Protein AF-A0A1J3IL80-F1 (afdb_monomer)

Sequence (225 aa):
DKDTALLGRRQQPVELLTWNIWQSKGLSYFMSKRTLRLVSGGSLIFSAPKAQWGQVLRRLRVSGVNDDDIFIEKMELLLLGCLTSRWTRVIEGVMSVSYKSITVSEQYEELCKLLLQRCKSLKQSEIALNSKVEETLEYLTEMLESRFHLLWKLPPALTAAAIPSWSPLFGRYLGEIEKQLKPDLSTTRCCSCDKDLNEHKDCELAERVWCLYVFHIFCRCHQTI

pLDDT: mean 80.92, std 17.66, range [27.17, 97.31]

S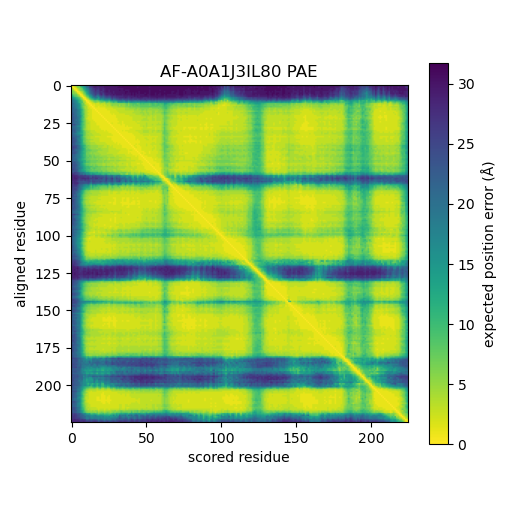olvent-accessible surface area (backbone atoms only — not comparable to full-atom values): 13298 Å² total; per-residue (Å²): 141,88,81,78,84,77,72,74,81,72,64,65,48,51,48,72,67,58,52,51,49,52,50,47,53,40,49,51,52,58,70,28,74,66,45,48,50,50,28,57,51,22,47,58,47,64,66,49,59,68,75,56,42,52,49,49,61,70,64,68,72,66,90,94,59,57,72,66,57,57,49,50,52,51,51,52,49,49,40,38,38,51,29,41,94,46,46,68,59,53,53,52,43,60,71,66,61,71,93,65,90,47,29,63,64,60,41,45,50,54,53,50,51,54,53,53,48,50,72,71,54,77,72,76,87,89,68,88,69,55,62,62,46,51,55,45,51,50,52,49,49,65,74,32,72,91,50,64,74,56,62,72,79,47,58,43,44,54,56,29,63,34,47,48,82,88,40,73,64,32,58,55,52,49,51,54,52,47,28,70,50,38,70,94,67,44,97,71,79,92,63,92,66,90,57,54,77,74,61,51,73,88,40,72,67,36,48,33,47,48,28,37,31,43,54,68,49,56,43,50,69,67,69,76,115

Mean predicted aligned error: 8.78 Å

Organism: Noccaea caerulescens (NCBI:txid107243)

Secondary structure (DSSP, 8-state):
---SS-S--PPPPPPHHHHHHHHHHHHHHHHSHHHHHHHHHHHHHTTS-HHHHHHHHHH---TTS-HHHHHHHHHHHHHHHTTGGGHHHHHHHHHH-------HHHHHHHHHHHHHHHHH--S-------HHHHHHHHHHHHHHTT-GGGGGGS-HHHHHHHS-TTSHHHHHHHHHHHHHHSGGG-SS-SS---SSTTS-SSSHHHHHHHHHHIIIIIHHHTS--

Structure (mmCIF, N/CA/C/O backbone):
data_AF-A0A1J3IL80-F1
#
_entry.id   AF-A0A1J3IL80-F1
#
loop_
_atom_site.group_PDB
_atom_site.id
_atom_site.type_symbol
_atom_site.label_atom_id
_atom_site.label_alt_id
_atom_site.label_comp_id
_atom_site.label_asym_id
_atom_site.label_entity_id
_atom_site.label_seq_id
_atom_site.pdbx_PDB_ins_code
_atom_site.Cartn_x
_atom_site.Cartn_y
_atom_site.Cartn_z
_atom_site.occupancy
_atom_site.B_iso_or_equiv
_atom_site.auth_seq_id
_atom_site.auth_comp_id
_atom_site.auth_asym_id
_atom_site.auth_atom_id
_atom_site.pdbx_PDB_model_num
ATOM 1 N N . ASP A 1 1 ? 38.831 -9.519 -31.222 1.00 36.41 1 ASP A N 1
ATOM 2 C CA . ASP A 1 1 ? 37.814 -8.477 -30.962 1.00 36.41 1 ASP A CA 1
ATOM 3 C C . ASP A 1 1 ? 36.467 -9.056 -30.560 1.00 36.41 1 ASP A C 1
ATOM 5 O O . ASP A 1 1 ? 35.492 -8.975 -31.294 1.00 36.41 1 ASP A O 1
ATOM 9 N N . LYS A 1 2 ? 36.422 -9.670 -29.373 1.00 34.62 2 LYS A N 1
ATOM 10 C CA . LYS A 1 2 ? 35.216 -10.252 -28.759 1.00 34.62 2 LYS A CA 1
ATOM 11 C C . LYS A 1 2 ? 34.888 -9.558 -27.426 1.00 34.62 2 LYS A C 1
ATOM 13 O O . LYS A 1 2 ? 34.271 -10.158 -26.560 1.00 34.62 2 LYS A O 1
ATOM 18 N N . ASP A 1 3 ? 35.277 -8.287 -27.299 1.00 33.59 3 ASP A N 1
ATOM 19 C CA . ASP A 1 3 ? 35.218 -7.509 -26.050 1.00 33.59 3 ASP A CA 1
ATOM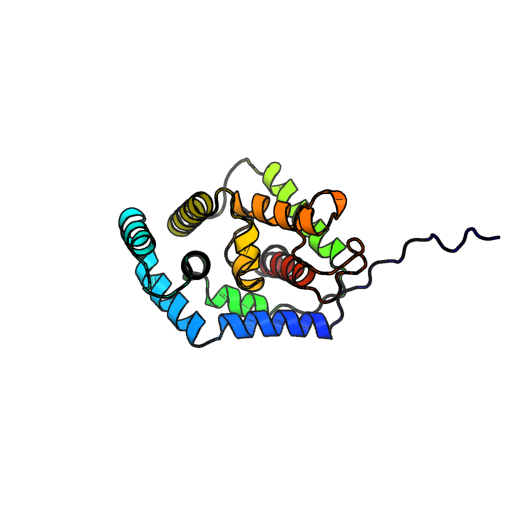 20 C C . ASP A 1 3 ? 34.256 -6.310 -26.112 1.00 33.59 3 ASP A C 1
ATOM 22 O O . ASP A 1 3 ? 34.381 -5.351 -25.357 1.00 33.59 3 ASP A O 1
ATOM 26 N N . THR A 1 4 ? 33.251 -6.349 -26.990 1.00 36.59 4 THR A N 1
ATOM 27 C CA . THR A 1 4 ? 32.216 -5.295 -27.083 1.00 36.59 4 THR A CA 1
ATOM 28 C C . THR A 1 4 ? 30.815 -5.742 -26.651 1.00 36.59 4 THR A C 1
ATOM 30 O O . THR A 1 4 ? 29.883 -4.946 -26.700 1.00 36.59 4 THR A O 1
ATOM 33 N N . ALA A 1 5 ? 30.640 -6.977 -26.166 1.00 35.97 5 ALA A N 1
ATOM 34 C CA . ALA A 1 5 ? 29.321 -7.518 -25.801 1.00 35.97 5 ALA A CA 1
ATOM 35 C C . ALA A 1 5 ? 28.933 -7.370 -24.310 1.00 35.97 5 ALA A C 1
ATOM 37 O O . ALA A 1 5 ? 27.838 -7.776 -23.928 1.00 35.97 5 ALA A O 1
ATOM 38 N N . LEU A 1 6 ? 29.797 -6.788 -23.466 1.00 35.75 6 LEU A N 1
ATOM 39 C CA . LEU A 1 6 ? 29.592 -6.665 -22.009 1.00 35.75 6 LEU A CA 1
ATOM 40 C C . LEU A 1 6 ? 29.440 -5.215 -21.511 1.00 35.75 6 LEU A C 1
ATOM 42 O O . LEU A 1 6 ? 29.486 -4.960 -20.309 1.00 35.75 6 LEU A O 1
ATOM 46 N N . LEU A 1 7 ? 29.214 -4.252 -22.410 1.00 36.72 7 LEU A N 1
ATOM 47 C CA . LEU A 1 7 ? 28.785 -2.911 -22.011 1.00 36.72 7 LEU A CA 1
ATOM 48 C C . LEU A 1 7 ? 27.302 -2.959 -21.626 1.00 36.72 7 LEU A C 1
ATOM 50 O O . LEU A 1 7 ? 26.433 -3.220 -22.455 1.00 36.72 7 LEU A O 1
ATOM 54 N N . GLY A 1 8 ? 27.064 -2.757 -20.328 1.00 39.62 8 GLY A N 1
ATOM 55 C CA . GLY A 1 8 ? 25.810 -2.972 -19.617 1.00 39.62 8 GLY A CA 1
ATOM 56 C C . GLY A 1 8 ? 24.559 -2.573 -20.391 1.00 39.62 8 GLY A C 1
ATOM 57 O O . GLY A 1 8 ? 24.409 -1.441 -20.855 1.00 39.62 8 GLY A O 1
ATOM 58 N N . ARG A 1 9 ? 23.629 -3.525 -20.480 1.00 43.47 9 ARG A N 1
ATOM 59 C CA . ARG A 1 9 ? 22.270 -3.305 -20.964 1.00 43.47 9 ARG A CA 1
ATOM 60 C C . ARG A 1 9 ? 21.635 -2.236 -20.068 1.00 43.47 9 ARG A C 1
ATOM 62 O O . ARG A 1 9 ? 21.206 -2.545 -18.961 1.00 43.47 9 ARG A O 1
ATOM 69 N N . ARG A 1 10 ? 21.651 -0.971 -20.505 1.00 57.94 10 ARG A N 1
ATOM 70 C CA . ARG A 1 10 ? 21.007 0.127 -19.774 1.00 57.94 10 ARG A CA 1
ATOM 71 C C . ARG A 1 10 ? 19.551 -0.251 -19.552 1.00 57.94 10 ARG A C 1
ATOM 73 O O . ARG A 1 10 ? 18.862 -0.642 -20.498 1.00 57.94 10 ARG A O 1
ATOM 80 N N . GLN A 1 11 ? 19.110 -0.149 -18.307 1.00 69.38 11 GLN A N 1
ATOM 81 C CA . GLN A 1 11 ? 17.712 -0.324 -17.966 1.00 69.38 11 GLN A CA 1
ATOM 82 C C . GLN A 1 11 ? 16.878 0.643 -18.799 1.00 69.38 11 GLN A C 1
ATOM 84 O O . GLN A 1 11 ? 17.239 1.812 -18.945 1.00 69.38 11 GLN A O 1
ATOM 89 N N . GLN A 1 12 ? 15.794 0.144 -19.383 1.00 78.56 12 GLN A N 1
ATOM 90 C CA . GLN A 1 12 ? 14.895 1.017 -20.117 1.00 78.56 12 GLN A CA 1
ATOM 91 C C . GLN A 1 12 ? 13.935 1.708 -19.149 1.00 78.56 12 GLN A C 1
ATOM 93 O O . GLN A 1 12 ? 13.535 1.092 -18.156 1.00 78.56 12 GLN A O 1
ATOM 98 N N . PRO A 1 13 ? 13.586 2.981 -19.407 1.00 84.81 13 PRO A N 1
ATOM 99 C CA . PRO A 1 13 ? 12.543 3.663 -18.658 1.00 84.81 13 PRO A CA 1
ATOM 100 C C . PRO A 1 13 ? 11.242 2.862 -18.676 1.00 84.81 13 PRO A C 1
ATOM 102 O O . PRO A 1 13 ? 10.976 2.130 -19.632 1.00 84.81 13 PRO A O 1
ATOM 105 N N . VAL A 1 14 ? 10.430 3.024 -17.632 1.00 86.31 14 VAL A N 1
ATOM 106 C CA . VAL A 1 14 ? 9.071 2.470 -17.619 1.00 86.31 14 VAL A CA 1
ATOM 107 C C . VAL A 1 14 ? 8.302 3.059 -18.796 1.00 86.31 14 VAL A C 1
ATOM 109 O O . VAL A 1 14 ? 8.273 4.275 -18.969 1.00 86.31 14 VAL A O 1
ATOM 112 N N . GLU A 1 15 ? 7.691 2.205 -19.611 1.00 89.94 15 GLU A N 1
ATOM 113 C CA . GLU A 1 15 ? 6.934 2.644 -20.778 1.00 89.94 15 GLU A CA 1
ATOM 114 C C . GLU A 1 15 ? 5.663 3.393 -20.352 1.00 89.94 15 GLU A C 1
ATOM 116 O O . GLU A 1 15 ? 5.036 3.069 -19.340 1.00 89.94 15 GLU A O 1
ATOM 121 N N . LEU A 1 16 ? 5.242 4.385 -21.144 1.00 90.00 16 LEU A N 1
ATOM 122 C CA . LEU A 1 16 ? 4.030 5.170 -20.869 1.00 90.00 16 LEU A CA 1
ATOM 123 C C . LEU A 1 16 ? 2.787 4.281 -20.702 1.00 90.00 16 LEU A C 1
ATOM 125 O O . LEU A 1 16 ? 1.938 4.554 -19.856 1.00 90.00 16 LEU A O 1
ATOM 129 N N . LEU A 1 17 ? 2.684 3.209 -21.493 1.00 91.25 17 LEU A N 1
ATOM 130 C CA . LEU A 1 17 ? 1.580 2.258 -21.392 1.00 91.25 17 LEU A CA 1
ATOM 131 C C . LEU A 1 17 ? 1.570 1.561 -20.025 1.00 91.25 17 LEU A C 1
ATOM 133 O O . LEU A 1 17 ? 0.547 1.575 -19.343 1.00 91.25 17 LEU A O 1
ATOM 137 N N . THR A 1 18 ? 2.708 1.007 -19.606 1.00 90.75 18 THR A N 1
ATOM 138 C CA . THR A 1 18 ? 2.885 0.350 -18.304 1.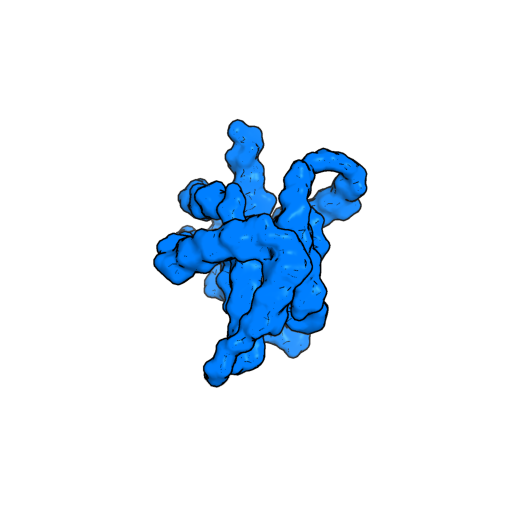00 90.75 18 THR A CA 1
ATOM 139 C C . THR A 1 18 ? 2.574 1.294 -17.149 1.00 90.75 18 THR A C 1
ATOM 141 O O . THR A 1 18 ? 1.819 0.943 -16.241 1.00 90.75 18 THR A O 1
ATOM 144 N N . TRP A 1 19 ? 3.081 2.525 -17.220 1.00 91.38 19 TRP A N 1
ATOM 145 C CA . TRP A 1 19 ? 2.791 3.577 -16.248 1.00 91.38 19 TRP A CA 1
ATOM 146 C C . TRP A 1 19 ? 1.286 3.819 -16.097 1.00 91.38 19 TRP A C 1
ATOM 148 O O . TRP A 1 19 ? 0.752 3.794 -14.987 1.00 91.38 19 TRP A O 1
ATOM 158 N N . ASN A 1 20 ? 0.586 4.004 -17.221 1.00 92.75 20 ASN A N 1
ATOM 159 C CA . ASN A 1 20 ? -0.857 4.232 -17.234 1.00 92.75 20 ASN A CA 1
ATOM 160 C C . ASN A 1 20 ? -1.631 3.023 -16.694 1.00 92.75 20 ASN A C 1
ATOM 162 O O . ASN A 1 20 ? -2.638 3.199 -16.007 1.00 92.75 20 ASN A O 1
ATOM 166 N N . ILE A 1 21 ? -1.164 1.798 -16.960 1.00 93.88 21 ILE A N 1
ATOM 167 C CA . ILE A 1 21 ? -1.760 0.575 -16.410 1.00 93.88 21 ILE A CA 1
ATOM 168 C C . ILE A 1 21 ? -1.644 0.567 -14.884 1.00 93.88 21 ILE A C 1
ATOM 170 O O . ILE A 1 21 ? -2.649 0.347 -14.210 1.00 93.88 21 ILE A O 1
ATOM 174 N N . TRP A 1 22 ? -0.464 0.829 -14.320 1.00 94.75 22 TRP A N 1
ATOM 175 C CA . TRP A 1 22 ? -0.274 0.859 -12.864 1.00 94.75 22 TRP A CA 1
ATOM 176 C C . TRP A 1 22 ? -1.090 1.968 -12.196 1.00 94.75 22 TRP A C 1
ATOM 178 O O . TRP A 1 22 ? -1.763 1.725 -11.191 1.00 94.75 22 TRP A O 1
ATOM 188 N N . GLN A 1 23 ? -1.118 3.162 -12.793 1.00 95.00 23 GLN A N 1
ATOM 189 C CA . GLN A 1 23 ? -1.959 4.265 -12.326 1.00 95.00 23 GLN A CA 1
ATOM 190 C C . GLN A 1 23 ? -3.446 3.888 -12.352 1.00 95.00 23 GLN A C 1
ATOM 192 O O . GLN A 1 23 ? -4.147 4.057 -11.352 1.00 95.00 23 GLN A O 1
ATOM 197 N N . SER A 1 24 ? -3.924 3.316 -13.461 1.00 95.31 24 SER A N 1
ATOM 198 C CA . SER A 1 24 ? -5.313 2.879 -13.621 1.00 95.31 24 SER A CA 1
ATOM 199 C C . SER A 1 24 ? -5.687 1.770 -12.636 1.00 95.31 24 SER A C 1
ATOM 201 O O . SER A 1 24 ? -6.746 1.847 -12.016 1.00 95.31 24 SER A O 1
ATOM 203 N N . LYS A 1 25 ? -4.813 0.779 -12.413 1.00 95.19 25 LYS A N 1
ATOM 204 C CA . LYS A 1 25 ? -5.012 -0.270 -11.398 1.00 95.19 25 LYS A CA 1
ATOM 205 C C . LYS A 1 25 ? -5.162 0.321 -9.997 1.00 95.19 25 LYS A C 1
ATOM 207 O O . LYS A 1 25 ? -6.099 -0.040 -9.284 1.00 95.19 25 LYS A O 1
ATOM 212 N N . GLY A 1 26 ? -4.279 1.247 -9.614 1.00 95.00 26 GLY A N 1
ATOM 213 C CA . GLY A 1 26 ? -4.344 1.929 -8.320 1.00 95.00 26 GLY A CA 1
ATOM 214 C C . GLY A 1 26 ? -5.647 2.710 -8.139 1.00 95.00 26 GLY A C 1
ATOM 215 O O . GLY A 1 26 ? -6.337 2.542 -7.133 1.00 95.00 26 GLY A O 1
ATOM 216 N N . LEU A 1 27 ? -6.032 3.506 -9.142 1.00 96.19 27 LEU A N 1
ATOM 217 C CA . LEU A 1 27 ? -7.289 4.260 -9.127 1.00 96.19 27 LEU A CA 1
ATOM 218 C C . LEU A 1 27 ? -8.513 3.343 -9.103 1.00 96.19 27 LEU A C 1
ATOM 220 O O . LEU A 1 27 ? -9.428 3.580 -8.321 1.00 96.19 27 LEU A O 1
ATOM 224 N N . SER A 1 28 ? -8.515 2.273 -9.896 1.00 97.06 28 SER A N 1
ATOM 225 C CA . SER A 1 28 ? -9.588 1.276 -9.919 1.00 97.06 28 SER A CA 1
ATOM 226 C C . SER A 1 28 ? -9.783 0.636 -8.544 1.00 97.06 28 SER A C 1
ATOM 228 O O . SER A 1 28 ? -10.912 0.536 -8.059 1.00 97.06 28 SER A O 1
ATOM 230 N N . TYR A 1 29 ? -8.686 0.289 -7.861 1.00 97.12 29 TYR A N 1
ATOM 231 C CA . TYR A 1 29 ? -8.749 -0.216 -6.494 1.00 97.12 29 TYR A CA 1
ATOM 232 C C . TYR A 1 29 ? -9.355 0.813 -5.531 1.00 97.12 29 TYR A C 1
ATOM 234 O O . TYR A 1 29 ? -10.303 0.484 -4.813 1.00 97.12 29 TYR A O 1
ATOM 242 N N . PHE A 1 30 ? -8.851 2.052 -5.517 1.00 96.69 30 PHE A N 1
ATOM 243 C CA . PHE A 1 30 ? -9.340 3.075 -4.589 1.00 96.69 30 PHE A CA 1
ATOM 244 C C . PHE A 1 30 ? -10.794 3.466 -4.874 1.00 96.69 30 PHE A C 1
ATOM 246 O O . PHE A 1 30 ? -11.604 3.567 -3.959 1.00 96.69 30 PHE A O 1
ATOM 253 N N . MET A 1 31 ? -11.177 3.616 -6.136 1.00 95.62 31 MET A N 1
ATOM 254 C CA . MET A 1 31 ? -12.519 4.059 -6.522 1.00 95.62 31 MET A CA 1
ATOM 255 C C . MET A 1 31 ? -13.556 2.932 -6.537 1.00 95.62 31 MET A C 1
ATOM 257 O O . MET A 1 31 ? -14.735 3.180 -6.801 1.00 95.62 31 MET A O 1
ATOM 261 N N . SER A 1 32 ? -13.162 1.691 -6.236 1.00 97.12 32 SER A N 1
ATOM 262 C CA . SER A 1 32 ? -14.110 0.585 -6.195 1.00 97.12 32 SER A CA 1
ATOM 263 C C . SER A 1 32 ? -15.166 0.804 -5.103 1.00 97.12 32 SER A C 1
ATOM 265 O O . SER A 1 32 ? -14.876 1.232 -3.981 1.00 97.12 32 SER A O 1
ATOM 267 N N . LYS A 1 33 ? -16.419 0.436 -5.397 1.00 97.31 33 LYS A N 1
ATOM 268 C CA . LYS A 1 33 ? -17.529 0.510 -4.430 1.00 97.31 33 LYS A CA 1
ATOM 269 C C . LYS A 1 33 ? -17.220 -0.250 -3.134 1.00 97.31 33 LYS A C 1
ATOM 271 O O . LYS A 1 33 ? -17.658 0.166 -2.063 1.00 97.31 33 LYS A O 1
ATOM 276 N N . ARG A 1 34 ? -16.480 -1.362 -3.229 1.00 96.19 34 ARG A N 1
ATOM 277 C CA . ARG A 1 34 ? -16.030 -2.151 -2.074 1.00 96.19 34 ARG A CA 1
ATOM 278 C C . ARG A 1 34 ? -15.065 -1.336 -1.217 1.00 96.19 34 ARG A C 1
ATOM 280 O O . ARG A 1 34 ? -15.316 -1.174 -0.028 1.00 96.19 34 ARG A O 1
ATOM 287 N N . THR A 1 35 ? -14.012 -0.791 -1.817 1.00 97.12 35 THR A N 1
ATOM 288 C CA . THR A 1 35 ? -12.971 -0.048 -1.096 1.00 97.12 35 THR A CA 1
ATOM 289 C C . THR A 1 35 ? -13.531 1.218 -0.455 1.00 97.12 35 THR A C 1
ATOM 291 O O . THR A 1 35 ? -13.273 1.468 0.717 1.00 97.12 35 THR A O 1
ATOM 294 N N . LEU A 1 36 ? -14.396 1.961 -1.153 1.00 95.69 36 LEU A N 1
ATOM 295 C CA . LEU A 1 36 ? -15.064 3.144 -0.592 1.00 95.69 36 LEU A CA 1
ATOM 296 C C . LEU A 1 36 ? -15.891 2.813 0.661 1.00 95.69 36 LEU A C 1
ATOM 298 O O . LEU A 1 36 ? -15.857 3.553 1.646 1.00 95.69 36 LEU A O 1
ATOM 302 N N . ARG A 1 37 ? -16.599 1.676 0.659 1.00 95.81 37 ARG A N 1
ATOM 303 C CA . ARG A 1 37 ? -17.329 1.191 1.843 1.00 95.81 37 ARG A CA 1
ATOM 304 C C . ARG A 1 37 ? -16.384 0.822 2.982 1.00 95.81 37 ARG A C 1
ATOM 306 O O . ARG A 1 37 ? -16.669 1.170 4.124 1.00 95.81 37 ARG A O 1
ATOM 313 N N . LEU A 1 38 ? -15.268 0.156 2.681 1.00 95.25 38 LEU A N 1
ATOM 314 C CA . LEU A 1 38 ? -14.265 -0.209 3.683 1.00 95.25 38 LEU A CA 1
ATOM 315 C C . LEU A 1 38 ? -13.602 1.017 4.309 1.00 95.25 38 LEU A C 1
ATOM 317 O O . LEU A 1 38 ? -13.425 1.042 5.519 1.00 95.25 38 LEU A O 1
ATOM 321 N N . VAL A 1 39 ? -13.293 2.054 3.529 1.00 95.00 39 VAL A N 1
ATOM 322 C CA . VAL A 1 39 ? -12.733 3.310 4.055 1.00 95.00 39 VAL A CA 1
ATOM 323 C C . VAL A 1 39 ? -13.744 4.025 4.944 1.00 95.00 39 VAL A C 1
ATOM 325 O O . VAL A 1 39 ? -13.401 4.447 6.046 1.00 95.00 39 VAL A O 1
ATOM 328 N N . SER A 1 40 ? -15.002 4.123 4.506 1.00 93.12 40 SER A N 1
ATOM 329 C CA . SER A 1 40 ? -16.070 4.724 5.311 1.00 93.12 40 SER A CA 1
ATOM 330 C C . SER A 1 40 ? -16.275 3.973 6.634 1.00 93.12 40 SER A C 1
ATOM 332 O O . SER A 1 40 ? -16.288 4.593 7.697 1.00 93.12 40 SER A O 1
ATOM 334 N N . GLY A 1 41 ? -16.342 2.638 6.594 1.00 92.25 41 GLY A N 1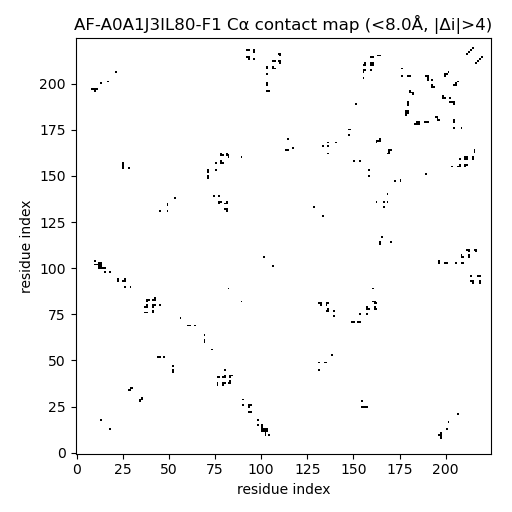
ATOM 335 C CA . GLY A 1 41 ? -16.433 1.801 7.793 1.00 92.25 41 GLY A CA 1
ATOM 336 C C . GLY A 1 41 ? -15.181 1.879 8.671 1.00 92.25 41 GLY A C 1
ATOM 337 O O . GLY A 1 41 ? -15.285 2.001 9.889 1.00 92.25 41 GLY A O 1
ATOM 338 N N . GLY A 1 42 ? -13.996 1.893 8.061 1.00 91.81 42 GLY A N 1
ATOM 339 C CA . GLY A 1 42 ? -12.716 2.076 8.740 1.00 91.81 42 GLY A CA 1
ATOM 340 C C . GLY A 1 42 ? -12.671 3.395 9.506 1.00 91.81 42 GLY A C 1
ATOM 341 O O . GLY A 1 42 ? -12.267 3.412 10.664 1.00 91.81 42 GLY A O 1
ATOM 342 N N . SER A 1 43 ? -13.178 4.484 8.924 1.00 91.50 43 SER A N 1
ATOM 343 C CA . SER A 1 43 ? -13.252 5.780 9.607 1.00 91.50 43 SER A CA 1
ATOM 344 C C . SER A 1 43 ? -14.068 5.707 10.899 1.00 91.50 43 SER A C 1
ATOM 346 O O . SER A 1 43 ? -13.733 6.390 11.864 1.00 91.50 43 SER A O 1
ATOM 348 N N . LEU A 1 44 ? -15.116 4.879 10.945 1.00 91.81 44 LEU A N 1
ATOM 349 C CA . LEU A 1 44 ? -15.911 4.656 12.154 1.00 91.81 44 LEU A CA 1
ATOM 350 C C . LEU A 1 44 ? -15.164 3.766 13.157 1.00 91.81 44 LEU A C 1
ATOM 352 O O . LEU A 1 44 ? -15.064 4.116 14.330 1.00 91.81 44 LEU A O 1
ATOM 356 N N . ILE A 1 45 ? -14.592 2.650 12.695 1.00 92.19 45 ILE A N 1
ATOM 357 C CA . ILE A 1 45 ? -13.876 1.681 13.541 1.00 92.19 45 ILE A CA 1
ATOM 358 C C . ILE A 1 45 ? -12.666 2.334 14.221 1.00 92.19 45 ILE A C 1
ATOM 360 O O . ILE A 1 45 ? -12.538 2.289 15.442 1.00 92.19 45 ILE A O 1
ATOM 364 N N . PHE A 1 46 ? -11.805 2.993 13.446 1.00 91.31 46 PHE A N 1
ATOM 365 C CA . PHE A 1 46 ? -10.572 3.614 13.941 1.00 91.31 46 PHE A CA 1
ATOM 366 C C . PHE A 1 46 ? -10.808 4.986 14.589 1.00 91.31 46 PHE A C 1
ATOM 368 O O . PHE A 1 46 ? -9.873 5.624 15.075 1.00 91.31 46 PHE A O 1
ATOM 375 N N . SER A 1 47 ? -12.060 5.454 14.649 1.00 90.19 47 SER A N 1
ATOM 376 C CA . SER A 1 47 ? -12.411 6.576 15.520 1.00 90.19 47 SER A CA 1
ATOM 377 C C . SER A 1 47 ? -12.406 6.186 16.999 1.00 90.19 47 SER A C 1
ATOM 379 O O . SER A 1 47 ? -12.155 7.058 17.833 1.00 90.19 47 SER A O 1
ATOM 381 N N . ALA A 1 48 ? -12.625 4.904 17.311 1.00 92.19 48 ALA A N 1
ATOM 382 C CA . ALA A 1 48 ? -12.582 4.359 18.664 1.00 92.19 48 ALA A CA 1
ATOM 383 C C . ALA A 1 48 ? -11.136 4.206 19.202 1.00 92.19 48 ALA A C 1
ATOM 385 O O . ALA A 1 48 ? -10.184 4.205 18.421 1.00 92.19 48 ALA A O 1
ATOM 386 N N . PRO A 1 49 ? -10.939 4.037 20.523 1.00 92.31 49 PRO A N 1
ATOM 387 C CA . PRO A 1 49 ? -9.630 3.722 21.109 1.00 92.31 49 PRO A CA 1
ATOM 388 C C . PRO A 1 49 ? -9.045 2.371 20.648 1.00 92.31 49 PRO A C 1
ATOM 390 O O . PRO A 1 49 ? -9.800 1.407 20.473 1.00 92.31 49 PRO A O 1
ATOM 393 N N . LYS A 1 50 ? -7.702 2.257 20.572 1.00 93.00 50 LYS A N 1
ATOM 394 C CA . LYS A 1 50 ? -6.945 1.030 20.198 1.00 93.00 50 LYS A CA 1
ATOM 395 C C . LYS A 1 50 ? -7.459 -0.247 20.845 1.00 93.00 50 LYS A C 1
ATOM 397 O O . LYS A 1 50 ? -7.648 -1.260 20.173 1.00 93.00 50 LYS A O 1
ATOM 402 N N . ALA A 1 51 ? -7.735 -0.198 22.146 1.00 92.12 51 ALA A N 1
ATOM 403 C CA . ALA A 1 51 ? -8.227 -1.354 22.890 1.00 92.12 51 ALA A CA 1
ATOM 404 C C . ALA A 1 51 ? -9.547 -1.910 22.321 1.00 92.12 51 ALA A C 1
ATOM 406 O O . ALA A 1 51 ? -9.718 -3.129 22.257 1.00 92.12 51 ALA A O 1
ATOM 407 N N . GLN A 1 52 ? -10.449 -1.031 21.872 1.00 92.75 52 GLN A N 1
ATOM 408 C CA . GLN A 1 52 ? -11.771 -1.399 21.370 1.00 92.75 52 GLN A CA 1
ATOM 409 C C . GLN A 1 52 ? -11.692 -1.947 19.945 1.00 92.75 52 GLN A C 1
ATOM 411 O O . GLN A 1 52 ? -12.091 -3.089 19.707 1.00 92.75 52 GLN A O 1
ATOM 416 N N . TRP A 1 53 ? -11.131 -1.189 18.997 1.00 94.12 53 TRP A N 1
ATOM 417 C CA . TRP A 1 53 ? -11.052 -1.675 17.616 1.00 94.12 53 TRP A CA 1
ATOM 418 C C . TRP A 1 53 ? -10.093 -2.860 17.477 1.00 94.12 53 TRP A C 1
ATOM 420 O O . TRP A 1 53 ? -10.374 -3.786 16.718 1.00 94.12 53 TRP A O 1
ATOM 430 N N . GLY A 1 54 ? -9.021 -2.922 18.273 1.00 91.94 54 GLY A N 1
ATOM 431 C CA . GLY A 1 54 ? -8.121 -4.075 18.299 1.00 91.94 54 GLY A CA 1
ATOM 432 C C . GLY A 1 54 ? -8.818 -5.349 18.790 1.00 91.94 54 GLY A C 1
ATOM 433 O O . GLY A 1 54 ? -8.514 -6.445 18.320 1.00 91.94 54 GLY A O 1
ATOM 434 N N . GLN A 1 55 ? -9.784 -5.233 19.708 1.00 90.56 55 GLN A N 1
ATOM 435 C CA . GLN A 1 55 ? -10.615 -6.361 20.138 1.00 90.56 55 GLN A CA 1
ATOM 436 C C . GLN A 1 55 ? -11.590 -6.801 19.041 1.00 90.56 55 GLN A C 1
ATOM 438 O O . GLN A 1 55 ? -11.777 -8.005 18.853 1.00 90.56 55 GLN A O 1
ATOM 443 N N . VAL A 1 56 ? -12.174 -5.853 18.300 1.00 89.31 56 VAL A N 1
ATOM 444 C CA . VAL A 1 56 ? -13.018 -6.150 17.132 1.00 89.31 56 VAL A CA 1
ATOM 445 C C . VAL A 1 56 ? -12.213 -6.924 16.089 1.00 89.31 56 VAL A C 1
ATOM 447 O O . VAL A 1 56 ? -12.616 -8.023 15.718 1.00 89.31 56 VAL A O 1
ATOM 450 N N . LEU A 1 57 ? -11.032 -6.435 15.697 1.00 89.06 57 LEU A N 1
ATOM 451 C CA . LEU A 1 57 ? -10.169 -7.110 14.719 1.00 89.06 57 LEU A CA 1
ATOM 452 C C . LEU A 1 57 ? -9.729 -8.507 15.170 1.00 89.06 57 LEU A C 1
ATOM 454 O O . LEU A 1 57 ? -9.726 -9.446 14.372 1.00 89.06 57 LEU A O 1
ATOM 458 N N . ARG A 1 58 ? -9.407 -8.689 16.456 1.00 86.25 58 ARG A N 1
ATOM 459 C CA . ARG A 1 58 ? -9.089 -10.016 17.012 1.00 86.25 58 ARG A CA 1
ATOM 460 C C . ARG A 1 58 ? -10.261 -10.990 16.897 1.00 86.25 58 ARG A C 1
ATOM 462 O O . ARG A 1 58 ? -10.045 -12.166 16.618 1.00 86.25 58 ARG A O 1
ATOM 469 N N . ARG A 1 59 ? -11.486 -10.505 17.105 1.00 84.44 59 ARG A N 1
ATOM 470 C CA . ARG A 1 59 ? -12.714 -11.314 17.091 1.00 84.44 59 ARG A CA 1
ATOM 471 C C . ARG A 1 59 ? -13.303 -11.532 15.705 1.00 84.44 59 ARG A C 1
ATOM 473 O O . ARG A 1 59 ? -14.113 -12.442 15.565 1.00 84.44 59 ARG A O 1
ATOM 480 N N . LEU A 1 60 ? -12.903 -10.748 14.703 1.00 79.12 60 LEU A N 1
ATOM 481 C CA . LEU A 1 60 ? -13.263 -11.003 13.311 1.00 79.12 60 LEU A CA 1
ATOM 482 C C . LEU A 1 60 ? -12.723 -12.382 12.907 1.00 79.12 60 LEU A C 1
ATOM 484 O O . LEU A 1 60 ? -11.530 -12.563 12.651 1.00 79.12 60 LEU A O 1
ATOM 488 N N . ARG A 1 61 ? -13.624 -13.361 12.913 1.00 66.31 61 ARG A N 1
ATOM 489 C CA . ARG A 1 61 ? -13.486 -14.676 12.300 1.00 66.31 61 ARG A CA 1
ATOM 490 C C . ARG A 1 61 ? -14.698 -14.844 11.401 1.00 66.31 61 ARG A C 1
ATOM 492 O O . ARG A 1 61 ? -15.826 -14.723 11.873 1.00 66.31 61 ARG A O 1
ATOM 499 N N . VAL A 1 62 ? -14.464 -15.102 10.124 1.00 59.00 62 VAL A N 1
ATOM 500 C CA . VAL A 1 62 ? -15.526 -15.447 9.180 1.00 59.00 62 VAL A CA 1
ATOM 501 C C . VAL A 1 62 ? -15.478 -16.961 9.027 1.00 59.00 62 VAL A C 1
ATOM 503 O O . VAL A 1 62 ? -14.459 -17.506 8.610 1.00 59.00 62 VAL A O 1
ATOM 506 N N . SER A 1 63 ? -16.526 -17.671 9.453 1.00 49.09 63 SER A N 1
ATOM 507 C CA . SER A 1 63 ? -16.530 -19.135 9.358 1.00 49.09 63 SER A CA 1
ATOM 508 C C . SER A 1 63 ? -16.485 -19.569 7.891 1.00 49.09 63 SER A C 1
ATOM 510 O O . SER A 1 63 ? -17.311 -19.105 7.107 1.00 49.09 63 SER A O 1
ATOM 512 N N . GLY A 1 64 ? -15.576 -20.481 7.539 1.00 57.19 64 GLY A N 1
ATOM 513 C CA . GLY A 1 64 ? -15.477 -21.051 6.188 1.00 57.19 64 GLY A CA 1
ATOM 514 C C . GLY A 1 64 ? -14.484 -20.364 5.242 1.00 57.19 64 GLY A C 1
ATOM 515 O O . GLY A 1 64 ? -14.433 -20.737 4.075 1.00 57.19 64 GLY A O 1
ATOM 516 N N . VAL A 1 65 ? -13.691 -19.402 5.723 1.00 62.28 65 VAL A N 1
ATOM 517 C CA . VAL A 1 65 ? -12.618 -18.730 4.964 1.00 62.28 65 VAL A CA 1
ATOM 518 C C . VAL A 1 65 ? -11.251 -19.189 5.497 1.00 62.28 65 VAL A C 1
ATOM 520 O O . VAL A 1 65 ? -11.129 -19.458 6.694 1.00 62.28 65 VAL A O 1
ATOM 523 N N . ASN A 1 66 ? -10.239 -19.316 4.626 1.00 74.06 66 ASN A N 1
ATOM 524 C CA . ASN A 1 66 ? -8.876 -19.678 5.034 1.00 74.06 66 ASN A CA 1
ATOM 525 C C . ASN A 1 66 ? -8.310 -18.640 6.026 1.00 74.06 66 ASN A C 1
ATOM 527 O O . ASN A 1 66 ? -8.605 -17.448 5.919 1.00 74.06 66 ASN A O 1
ATOM 531 N N . ASP A 1 67 ? -7.486 -19.077 6.980 1.00 76.31 67 ASP A N 1
ATOM 532 C CA . ASP A 1 67 ? -6.933 -18.201 8.024 1.00 76.31 67 ASP A CA 1
ATOM 533 C C . ASP A 1 67 ? -6.071 -17.075 7.421 1.00 76.31 67 ASP A C 1
ATOM 535 O O . ASP A 1 67 ? -6.153 -15.927 7.862 1.00 76.31 67 ASP A O 1
ATOM 539 N N . ASP A 1 68 ? -5.343 -17.368 6.337 1.00 79.31 68 ASP A N 1
ATOM 540 C CA . ASP A 1 68 ? -4.552 -16.375 5.599 1.00 79.31 68 ASP A CA 1
ATOM 541 C C . ASP A 1 68 ? -5.421 -15.313 4.907 1.00 79.31 68 ASP A C 1
ATOM 543 O O . ASP A 1 68 ? -5.069 -14.135 4.915 1.00 79.31 68 ASP A O 1
ATOM 547 N N . ASP A 1 69 ? -6.576 -15.687 4.352 1.00 82.88 69 ASP A N 1
ATOM 548 C CA . ASP A 1 69 ? -7.473 -14.741 3.675 1.00 82.88 69 ASP A CA 1
ATOM 549 C C . ASP A 1 69 ? -8.097 -13.770 4.688 1.00 82.88 69 ASP A C 1
ATOM 551 O O . ASP A 1 69 ? -8.094 -12.555 4.485 1.00 82.88 69 ASP A O 1
ATOM 555 N N . ILE A 1 70 ? -8.537 -14.287 5.843 1.00 84.50 70 ILE A N 1
ATOM 556 C CA . ILE A 1 70 ? -9.018 -13.465 6.966 1.00 84.50 70 ILE A CA 1
ATOM 557 C C . ILE A 1 70 ? -7.907 -12.525 7.448 1.00 84.50 70 ILE A C 1
ATOM 559 O O . ILE A 1 70 ? -8.160 -11.370 7.806 1.00 84.50 70 ILE A O 1
ATOM 563 N N . PHE A 1 71 ? -6.670 -13.013 7.486 1.00 87.38 71 PHE A N 1
ATOM 564 C CA . PHE A 1 71 ? -5.520 -12.218 7.886 1.00 87.38 71 PHE A CA 1
ATOM 565 C C . PHE A 1 71 ? -5.245 -11.072 6.902 1.00 87.38 71 PHE A C 1
ATOM 567 O O . PHE A 1 71 ? -5.070 -9.927 7.328 1.00 87.38 71 PHE A O 1
ATOM 574 N N . ILE A 1 72 ? -5.285 -11.345 5.597 1.00 89.94 72 ILE A N 1
ATOM 575 C CA . ILE A 1 72 ? -5.117 -10.341 4.536 1.00 89.94 72 ILE A CA 1
ATOM 576 C C . ILE A 1 72 ? -6.223 -9.284 4.609 1.00 89.94 72 ILE A C 1
ATOM 578 O O . ILE A 1 72 ? -5.923 -8.092 4.536 1.00 89.94 72 ILE A O 1
ATOM 582 N N . GLU A 1 73 ? -7.480 -9.675 4.828 1.00 90.50 73 GLU A N 1
ATOM 583 C CA . GLU A 1 73 ? -8.593 -8.726 4.987 1.00 90.50 73 GLU A CA 1
ATOM 584 C C . GLU A 1 73 ? -8.399 -7.794 6.191 1.00 90.50 73 GLU A C 1
ATOM 586 O O . GLU A 1 73 ? -8.659 -6.590 6.101 1.00 90.50 73 GLU A O 1
ATOM 591 N N . LYS A 1 74 ? -7.889 -8.313 7.317 1.00 92.38 74 LYS A N 1
ATOM 592 C CA . LYS A 1 74 ? -7.549 -7.485 8.488 1.00 92.38 74 LYS A CA 1
ATOM 593 C C . LYS A 1 74 ? -6.452 -6.484 8.161 1.00 92.38 74 LYS A C 1
ATOM 595 O O . LYS A 1 74 ? -6.558 -5.323 8.554 1.00 92.38 74 LYS A O 1
ATOM 600 N N . MET A 1 75 ? -5.414 -6.914 7.446 1.00 93.00 75 MET A N 1
ATOM 601 C CA . MET A 1 75 ? -4.347 -6.016 7.010 1.00 93.00 75 MET A CA 1
ATOM 602 C C . MET A 1 75 ? -4.874 -4.940 6.059 1.00 93.00 75 MET A C 1
ATOM 604 O O . MET A 1 75 ? -4.544 -3.769 6.233 1.00 93.00 75 MET A O 1
ATOM 608 N N . GLU A 1 76 ? -5.713 -5.313 5.090 1.00 95.44 76 GLU A N 1
ATOM 609 C CA . GLU A 1 76 ? -6.341 -4.369 4.163 1.00 95.44 76 GLU A CA 1
ATOM 610 C C . GLU A 1 76 ? -7.132 -3.308 4.935 1.00 95.44 76 GLU A C 1
ATOM 612 O O . GLU A 1 76 ? -6.940 -2.111 4.719 1.00 95.44 76 GLU A O 1
ATOM 617 N N . LEU A 1 77 ? -7.961 -3.735 5.892 1.00 95.19 77 LEU A N 1
ATOM 618 C CA . LEU A 1 77 ? -8.760 -2.835 6.718 1.00 95.19 77 LEU A CA 1
ATOM 619 C C . LEU A 1 77 ? -7.889 -1.897 7.566 1.00 95.19 77 LEU A C 1
ATOM 621 O O . LEU A 1 77 ? -8.184 -0.705 7.631 1.00 95.19 77 LEU A O 1
ATOM 625 N N . LEU A 1 78 ? -6.810 -2.401 8.177 1.00 95.25 78 LEU A N 1
ATOM 626 C CA . LEU A 1 78 ? -5.844 -1.590 8.934 1.00 95.25 78 LEU A CA 1
ATOM 627 C C . LEU A 1 78 ? -5.195 -0.517 8.049 1.00 95.25 78 LEU A C 1
ATOM 629 O O . LEU A 1 78 ? -5.181 0.660 8.409 1.00 95.25 78 LEU A O 1
ATOM 633 N N . LEU A 1 79 ? -4.706 -0.899 6.867 1.00 95.88 79 LEU A N 1
ATOM 634 C CA . LEU A 1 79 ? -4.075 0.035 5.933 1.00 95.88 79 LEU A CA 1
ATOM 635 C C . LEU A 1 79 ? -5.065 1.081 5.410 1.00 95.88 79 LEU A C 1
ATOM 637 O O . LEU A 1 79 ? -4.722 2.261 5.343 1.00 95.88 79 LEU A O 1
ATOM 641 N N . LEU A 1 80 ? -6.301 0.687 5.089 1.00 96.00 80 LEU A N 1
ATOM 642 C CA . LEU A 1 80 ? -7.361 1.631 4.719 1.00 96.00 80 LEU A CA 1
ATOM 643 C C . LEU A 1 80 ? -7.697 2.572 5.880 1.00 96.00 80 LEU A C 1
ATOM 645 O O . LEU A 1 80 ? -7.899 3.766 5.655 1.00 96.00 80 LEU A O 1
ATOM 649 N N . GLY A 1 81 ? -7.664 2.073 7.119 1.00 93.75 81 GLY A N 1
ATOM 650 C CA . GLY A 1 81 ? -7.757 2.865 8.344 1.00 93.75 81 GLY A CA 1
ATOM 651 C C . GLY A 1 81 ? -6.752 4.013 8.390 1.00 93.75 81 GLY A C 1
ATOM 652 O O . GLY A 1 81 ? -7.138 5.162 8.626 1.00 93.75 81 GLY A O 1
ATOM 653 N N . CYS A 1 82 ? -5.490 3.735 8.048 1.00 93.06 82 CYS A N 1
ATOM 654 C CA . CYS A 1 82 ? -4.418 4.735 7.960 1.00 93.06 82 CYS A CA 1
ATOM 655 C C . CYS A 1 82 ? -4.635 5.799 6.866 1.00 93.06 82 CYS A C 1
ATOM 657 O O . CYS A 1 82 ? -3.953 6.831 6.858 1.00 93.06 82 CYS A O 1
ATOM 659 N N . LEU A 1 83 ? -5.541 5.554 5.916 1.00 92.75 83 LEU A N 1
ATOM 660 C CA . LEU A 1 83 ? -5.836 6.461 4.806 1.00 92.75 83 LEU A CA 1
ATOM 661 C C . LEU A 1 83 ? -7.098 7.293 5.009 1.00 92.75 83 LEU A C 1
ATOM 663 O O . LEU A 1 83 ? -7.239 8.304 4.329 1.00 92.75 83 LEU A O 1
ATOM 667 N N . THR A 1 84 ? -7.981 6.916 5.935 1.00 92.56 84 THR A N 1
ATOM 668 C CA . THR A 1 84 ? -9.310 7.530 6.132 1.00 92.56 84 THR A CA 1
ATOM 669 C C . THR A 1 84 ? -9.296 9.061 6.124 1.00 92.56 84 THR A C 1
ATOM 671 O O . THR A 1 84 ? -10.013 9.676 5.339 1.00 92.56 84 THR A O 1
ATOM 674 N N . SER A 1 85 ? -8.426 9.694 6.917 1.00 88.88 85 SER A N 1
ATOM 675 C CA . SER A 1 85 ? -8.353 11.160 7.030 1.00 88.88 85 SER A CA 1
ATOM 676 C C . SER A 1 85 ? -7.740 11.870 5.818 1.00 88.88 85 SER A C 1
ATOM 678 O O . SER A 1 85 ? -7.843 13.089 5.700 1.00 88.88 85 SER A O 1
ATOM 680 N N . ARG A 1 86 ? -7.077 11.133 4.925 1.00 90.19 86 ARG A N 1
ATOM 681 C CA . ARG A 1 86 ? -6.374 11.664 3.745 1.00 90.19 86 ARG A CA 1
ATOM 682 C C . ARG A 1 86 ? -6.822 11.013 2.441 1.00 90.19 86 ARG A C 1
ATOM 684 O O . ARG A 1 86 ? -6.138 11.150 1.433 1.00 90.19 86 ARG A O 1
ATOM 691 N N . TRP A 1 87 ? -7.958 10.324 2.456 1.00 93.25 87 TRP A N 1
ATOM 692 C CA . TRP A 1 87 ? -8.434 9.503 1.350 1.00 93.25 87 TRP A CA 1
ATOM 693 C C . TRP A 1 87 ? -8.543 10.283 0.036 1.00 93.25 87 TRP A C 1
ATOM 695 O O . TRP A 1 87 ? -7.986 9.870 -0.977 1.00 93.25 87 TRP A O 1
ATOM 705 N N . THR A 1 88 ? -9.164 11.464 0.079 1.00 92.44 88 THR A N 1
ATOM 706 C CA . THR A 1 88 ? -9.273 12.360 -1.080 1.00 92.44 88 THR A CA 1
ATOM 707 C C . THR A 1 88 ? -7.898 12.752 -1.620 1.00 92.44 88 THR A C 1
ATOM 709 O O . THR A 1 88 ? -7.641 12.578 -2.806 1.00 92.44 88 THR A O 1
ATOM 712 N N . ARG A 1 89 ? -6.969 13.157 -0.739 1.00 90.56 89 ARG A N 1
ATOM 713 C CA . ARG A 1 89 ? -5.599 13.534 -1.130 1.00 90.56 89 ARG A CA 1
ATOM 714 C C . ARG A 1 89 ? -4.816 12.375 -1.748 1.00 90.56 89 ARG A C 1
ATOM 716 O O . ARG A 1 89 ? -3.957 12.603 -2.591 1.00 90.56 89 ARG A O 1
ATOM 723 N N . VAL A 1 90 ? -5.073 11.136 -1.322 1.00 91.69 90 VAL A N 1
ATOM 724 C CA . VAL A 1 90 ? -4.460 9.937 -1.920 1.00 91.69 90 VAL A CA 1
ATOM 725 C C . VAL A 1 90 ? -4.927 9.768 -3.362 1.00 91.69 90 VAL A C 1
ATOM 727 O O . VAL A 1 90 ? -4.093 9.559 -4.240 1.00 91.69 90 VAL A O 1
ATOM 730 N N . ILE A 1 91 ? -6.232 9.898 -3.613 1.00 93.56 91 ILE A N 1
ATOM 731 C CA . ILE A 1 91 ? -6.805 9.784 -4.961 1.00 93.56 91 ILE A CA 1
ATOM 732 C C . ILE A 1 91 ? -6.297 10.918 -5.854 1.00 93.56 91 ILE A C 1
ATOM 734 O O . ILE A 1 91 ? -5.779 10.649 -6.934 1.00 93.56 91 ILE A O 1
ATOM 738 N N . GLU A 1 92 ? -6.371 12.165 -5.385 1.00 91.25 92 GLU A N 1
ATOM 739 C CA . GLU A 1 92 ? -5.852 13.339 -6.102 1.00 91.25 92 GLU A CA 1
ATOM 740 C C . GLU A 1 92 ? -4.360 13.192 -6.422 1.00 91.25 92 GLU A C 1
ATOM 742 O O . GLU A 1 92 ? -3.931 13.461 -7.544 1.00 91.25 92 GLU A O 1
ATOM 747 N N . GLY A 1 93 ? -3.572 12.699 -5.461 1.00 89.50 93 GLY A N 1
ATOM 748 C CA . GLY A 1 93 ? -2.154 12.406 -5.642 1.00 89.50 93 GLY A CA 1
ATOM 749 C C . GLY A 1 93 ? -1.911 11.445 -6.801 1.00 89.50 93 GLY A C 1
ATOM 750 O O . GLY A 1 93 ? -1.157 11.765 -7.708 1.00 89.50 93 GLY A O 1
ATOM 751 N N . VAL A 1 94 ? -2.596 10.300 -6.838 1.00 90.38 94 VAL A N 1
ATOM 752 C CA . VAL A 1 94 ? -2.441 9.350 -7.955 1.00 90.38 94 VAL A CA 1
ATOM 753 C C . VAL A 1 94 ? -2.951 9.926 -9.276 1.00 90.38 94 VAL A C 1
ATOM 755 O O . VAL A 1 94 ? -2.326 9.695 -10.305 1.00 90.38 94 VAL A O 1
ATOM 758 N N . MET A 1 95 ? -4.054 10.680 -9.279 1.00 90.81 95 MET A N 1
ATOM 759 C CA . MET A 1 95 ? -4.613 11.277 -10.502 1.00 90.81 95 MET A CA 1
ATOM 760 C C . MET A 1 95 ? -3.711 12.358 -11.112 1.00 90.81 95 MET A C 1
ATOM 762 O O . MET A 1 95 ? -3.662 12.495 -12.330 1.00 90.81 95 MET A O 1
ATOM 766 N N . SER A 1 96 ? -3.003 13.117 -10.276 1.00 89.00 96 SER A N 1
ATOM 767 C CA . SER A 1 96 ? -2.126 14.226 -10.688 1.00 89.00 96 SER A CA 1
ATOM 768 C C . SER A 1 96 ? -0.736 13.788 -11.149 1.00 89.00 96 SER A C 1
ATOM 770 O O . SER A 1 96 ? 0.029 14.598 -11.671 1.00 89.00 96 SER A O 1
ATOM 772 N N . VAL A 1 97 ? -0.396 12.511 -10.980 1.00 88.62 97 VAL A N 1
ATOM 773 C CA . VAL A 1 97 ? 0.899 11.967 -11.382 1.00 88.62 97 VAL A CA 1
ATOM 774 C C . VAL A 1 97 ? 1.034 11.994 -12.903 1.00 88.62 97 VAL A C 1
ATOM 776 O O . VAL A 1 97 ? 0.394 11.228 -13.624 1.00 88.62 97 VAL A O 1
ATOM 779 N N . SER A 1 98 ? 1.908 12.872 -13.390 1.00 88.62 98 SER A N 1
ATOM 780 C CA . SER A 1 98 ? 2.294 12.938 -14.797 1.00 88.62 98 SER A CA 1
ATOM 781 C C . SER A 1 98 ? 3.359 11.894 -15.118 1.00 88.62 98 SER A C 1
ATOM 783 O O . SER A 1 98 ? 4.262 11.658 -14.311 1.00 88.62 98 SER A O 1
ATOM 785 N N . TYR A 1 99 ? 3.312 11.331 -16.325 1.00 89.81 99 TYR A N 1
ATOM 786 C CA . TYR A 1 99 ? 4.354 10.427 -16.802 1.00 89.81 99 TYR A CA 1
ATOM 787 C C . TYR A 1 99 ? 5.742 11.077 -16.748 1.00 89.81 99 TYR A C 1
ATOM 789 O O . TYR A 1 99 ? 5.943 12.202 -17.211 1.00 89.81 99 TYR A O 1
ATOM 797 N N . LYS A 1 100 ? 6.713 10.326 -16.226 1.00 87.38 100 LYS A N 1
ATOM 798 C CA . LYS A 1 100 ? 8.131 10.677 -16.246 1.00 87.38 100 LYS A CA 1
ATOM 799 C C . LYS A 1 100 ? 8.910 9.497 -16.807 1.00 87.38 100 LYS A C 1
ATOM 801 O O . LYS A 1 100 ? 8.767 8.379 -16.325 1.00 87.38 100 LYS A O 1
ATOM 806 N N . SER A 1 101 ? 9.759 9.758 -17.799 1.00 87.44 101 SER A N 1
ATOM 807 C CA . SER A 1 101 ? 10.641 8.744 -18.386 1.00 87.44 101 SER A CA 1
ATOM 808 C C . SER A 1 101 ? 11.792 8.423 -17.425 1.00 87.44 101 SER A C 1
ATOM 810 O O . SER A 1 101 ? 12.889 8.956 -17.573 1.00 87.44 101 SER A O 1
ATOM 812 N N . ILE A 1 102 ? 11.518 7.586 -16.425 1.00 89.75 102 ILE A N 1
ATOM 813 C CA . ILE A 1 102 ? 12.451 7.164 -15.374 1.00 89.75 102 ILE A CA 1
ATOM 814 C C . ILE A 1 102 ? 12.451 5.633 -15.258 1.00 89.75 102 ILE A C 1
ATOM 816 O O . ILE A 1 102 ? 11.419 4.975 -15.418 1.00 89.75 102 ILE A O 1
ATOM 820 N N . THR A 1 103 ? 13.615 5.050 -15.002 1.00 89.88 103 THR A N 1
ATOM 821 C CA . THR A 1 103 ? 13.795 3.605 -14.802 1.00 89.88 103 THR A CA 1
ATOM 822 C C . THR A 1 103 ? 13.338 3.169 -13.407 1.00 89.88 103 THR A C 1
ATOM 824 O O . THR A 1 103 ? 13.250 3.977 -12.481 1.00 89.88 103 THR A O 1
ATOM 827 N N . VAL A 1 104 ? 13.061 1.874 -13.230 1.00 87.81 104 VAL A N 1
ATOM 828 C CA . VAL A 1 104 ? 12.714 1.308 -11.911 1.00 87.81 104 VAL A CA 1
ATOM 829 C C . VAL A 1 104 ? 13.884 1.451 -10.930 1.00 87.81 104 VAL A C 1
ATOM 831 O O . VAL A 1 104 ? 13.665 1.777 -9.765 1.00 87.81 104 VAL A O 1
ATOM 834 N N . SER A 1 105 ? 15.129 1.285 -11.391 1.00 87.19 105 SER A N 1
ATOM 835 C CA . SER A 1 105 ? 16.320 1.490 -10.558 1.00 87.19 105 SER A CA 1
ATOM 836 C C . SER A 1 105 ? 16.446 2.926 -10.054 1.00 87.19 105 SER A C 1
ATOM 838 O O . SER A 1 105 ? 16.731 3.121 -8.878 1.00 87.19 105 SER A O 1
ATOM 840 N N . GLU A 1 106 ? 16.217 3.930 -10.903 1.00 91.38 106 GLU A N 1
ATOM 841 C CA . GLU A 1 106 ? 16.257 5.338 -10.477 1.00 91.38 106 GLU A CA 1
ATOM 842 C C . GLU A 1 106 ? 15.144 5.643 -9.461 1.00 91.38 106 GLU A C 1
ATOM 844 O O . GLU A 1 106 ? 15.384 6.322 -8.465 1.00 91.38 106 GLU A O 1
ATOM 849 N N . GLN A 1 107 ? 13.937 5.099 -9.663 1.00 92.25 107 GLN A N 1
ATOM 850 C CA . GLN A 1 107 ? 12.844 5.220 -8.689 1.00 92.25 107 GLN A CA 1
ATOM 851 C C . GLN A 1 107 ? 13.224 4.606 -7.334 1.00 92.25 107 GLN A C 1
ATOM 853 O O . GLN A 1 107 ? 12.995 5.216 -6.289 1.00 92.25 107 GLN A O 1
ATOM 858 N N . TYR A 1 108 ? 13.829 3.416 -7.348 1.00 91.94 108 TYR A N 1
ATOM 859 C CA . TYR A 1 108 ? 14.294 2.732 -6.145 1.00 91.94 108 TYR A CA 1
ATOM 860 C C . TYR A 1 108 ? 15.430 3.489 -5.442 1.00 91.94 108 TYR A C 1
ATOM 862 O O . TYR A 1 108 ? 15.418 3.623 -4.220 1.00 91.94 108 TYR A O 1
ATOM 870 N N . GLU A 1 109 ? 16.379 4.051 -6.192 1.00 92.25 109 GLU A N 1
ATOM 871 C CA . GLU A 1 109 ? 17.483 4.834 -5.634 1.00 92.25 109 GLU A CA 1
ATOM 872 C C . GLU A 1 109 ? 16.977 6.063 -4.859 1.00 92.25 109 GLU A C 1
ATOM 874 O O . GLU A 1 109 ? 17.450 6.338 -3.753 1.00 92.25 109 GLU A O 1
ATOM 879 N N . GLU A 1 110 ? 15.967 6.764 -5.381 1.00 93.19 110 GLU A N 1
ATOM 880 C CA . GLU A 1 110 ? 15.322 7.879 -4.674 1.00 93.19 110 GLU A CA 1
ATOM 881 C C . GLU A 1 110 ? 14.645 7.428 -3.368 1.00 93.19 110 GLU A C 1
ATOM 883 O O . GLU A 1 110 ? 14.731 8.117 -2.346 1.00 93.19 110 GLU A O 1
ATOM 888 N N . LEU A 1 111 ? 14.041 6.234 -3.344 1.00 92.69 111 LEU A N 1
ATOM 889 C CA . LEU A 1 111 ? 13.482 5.648 -2.119 1.00 92.69 111 LEU A CA 1
ATOM 890 C C . LEU A 1 111 ? 14.574 5.304 -1.094 1.00 92.69 111 LEU A C 1
ATOM 892 O O . LEU A 1 111 ? 14.401 5.557 0.103 1.00 92.69 111 LEU A O 1
ATOM 896 N N . CYS A 1 112 ? 15.721 4.790 -1.540 1.00 91.00 112 CYS A N 1
ATOM 897 C CA . CYS A 1 112 ? 16.875 4.555 -0.672 1.00 91.00 112 CYS A CA 1
ATOM 898 C C . CYS A 1 112 ? 17.437 5.866 -0.104 1.00 91.00 112 CYS A C 1
ATOM 900 O O . CYS A 1 112 ? 17.733 5.938 1.091 1.00 91.00 112 CYS A O 1
ATOM 902 N N . LYS A 1 113 ? 17.540 6.927 -0.917 1.00 91.50 113 LYS A N 1
ATOM 903 C CA . LYS A 1 113 ? 17.948 8.265 -0.450 1.00 91.50 113 LYS A CA 1
ATOM 904 C C . LYS A 1 113 ? 16.998 8.786 0.625 1.00 91.50 113 LYS A C 1
ATOM 906 O O . LYS A 1 113 ? 17.472 9.270 1.653 1.00 91.50 113 LYS A O 1
ATOM 911 N N . LEU A 1 114 ? 15.687 8.623 0.438 1.00 88.81 114 LEU A N 1
ATOM 912 C CA . LEU A 1 114 ? 14.675 8.998 1.429 1.00 88.81 114 LEU A CA 1
ATOM 913 C C . LEU A 1 114 ? 14.861 8.247 2.760 1.00 88.81 114 LEU A C 1
ATOM 915 O O . LEU A 1 114 ? 14.815 8.863 3.827 1.00 88.81 114 LEU A O 1
ATOM 919 N N . LEU A 1 115 ? 15.114 6.934 2.718 1.00 85.56 115 LEU A N 1
ATOM 920 C CA . LEU A 1 115 ? 15.421 6.153 3.923 1.00 85.56 115 LEU A CA 1
ATOM 921 C C . LEU A 1 115 ? 16.694 6.634 4.626 1.00 85.56 115 LEU A C 1
ATOM 923 O O . LEU A 1 115 ? 16.708 6.791 5.847 1.00 85.56 115 LEU A O 1
ATOM 927 N N . LEU A 1 116 ? 17.760 6.893 3.869 1.00 83.62 116 LEU A N 1
ATOM 928 C CA . LEU A 1 116 ? 19.029 7.370 4.420 1.00 83.62 116 LEU A CA 1
ATOM 929 C C . LEU A 1 116 ? 18.893 8.762 5.043 1.00 83.62 116 LEU A C 1
ATOM 931 O O . LEU A 1 116 ? 19.466 9.016 6.103 1.00 83.62 116 LEU A O 1
ATOM 935 N N . GLN A 1 117 ? 18.129 9.659 4.415 1.00 81.25 117 GLN A N 1
ATOM 936 C CA . GLN A 1 117 ? 17.826 10.982 4.962 1.00 81.25 117 GLN A CA 1
ATOM 937 C C . GLN A 1 117 ? 17.090 10.872 6.295 1.00 81.25 117 GLN A C 1
ATOM 939 O O . GLN A 1 117 ? 17.482 11.546 7.243 1.00 81.25 117 GLN A O 1
ATOM 944 N N . ARG A 1 118 ? 16.116 9.963 6.417 1.00 70.44 118 ARG A N 1
ATOM 945 C CA . ARG A 1 118 ? 15.435 9.689 7.690 1.00 70.44 118 ARG A CA 1
ATOM 946 C C . ARG A 1 118 ? 16.397 9.230 8.785 1.00 70.44 118 ARG A C 1
ATOM 948 O O . ARG A 1 118 ? 16.308 9.716 9.909 1.00 70.44 118 ARG A O 1
ATOM 955 N N . CYS A 1 119 ? 17.308 8.303 8.482 1.00 60.38 119 CYS A N 1
ATOM 956 C CA . CYS A 1 119 ? 18.302 7.844 9.459 1.00 60.38 119 CYS A CA 1
ATOM 957 C C . CYS A 1 119 ? 19.201 8.993 9.945 1.00 60.38 119 CYS A C 1
ATOM 959 O O . CYS A 1 119 ? 19.646 8.987 11.090 1.00 60.38 119 CYS A O 1
ATOM 961 N N . LYS A 1 120 ? 19.441 9.996 9.092 1.00 60.94 120 LYS A N 1
ATOM 962 C CA . LYS A 1 120 ? 20.217 11.199 9.426 1.00 60.94 120 LYS A CA 1
ATOM 963 C C . LYS A 1 120 ? 19.388 12.262 10.158 1.00 60.94 120 LYS A C 1
ATOM 965 O O . LYS A 1 120 ? 19.926 12.963 11.008 1.00 60.94 120 LYS A O 1
ATOM 970 N N . SER A 1 121 ? 18.092 12.371 9.863 1.00 58.81 121 SER A N 1
ATOM 971 C CA . SER A 1 121 ? 17.176 13.387 10.399 1.00 58.81 121 SER A CA 1
ATOM 972 C C . SER A 1 121 ? 16.461 12.964 11.688 1.00 58.81 121 SER A C 1
ATOM 974 O O . SER A 1 121 ? 15.445 13.554 12.040 1.00 58.81 121 SER A O 1
ATOM 976 N N . LEU A 1 122 ? 16.975 11.973 12.427 1.00 50.53 122 LEU A N 1
ATOM 977 C CA . LEU A 1 122 ? 16.426 11.517 13.719 1.00 50.53 122 LEU A CA 1
ATOM 978 C C . LEU A 1 122 ? 16.409 12.600 14.826 1.00 50.53 122 LEU A C 1
ATOM 980 O O . LEU A 1 122 ? 16.023 12.319 15.958 1.00 50.53 122 LEU A O 1
ATOM 984 N N . LYS A 1 123 ? 16.783 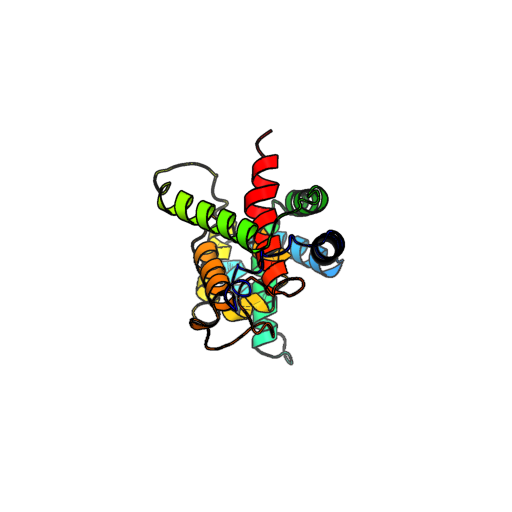13.846 14.509 1.00 43.34 123 LYS A N 1
ATOM 985 C CA . LYS A 1 123 ? 16.617 15.020 15.365 1.00 43.34 123 LYS A CA 1
ATOM 986 C C . LYS A 1 123 ? 15.415 15.853 14.904 1.00 43.34 123 LYS A C 1
ATOM 988 O O . LYS A 1 123 ? 15.555 16.716 14.054 1.00 43.34 123 LYS A O 1
ATOM 993 N N . GLN A 1 124 ? 14.286 15.570 15.550 1.00 40.69 124 GLN A N 1
ATOM 994 C CA . GLN A 1 124 ? 13.196 16.485 15.919 1.00 40.69 124 GLN A CA 1
ATOM 995 C C . GLN A 1 124 ? 12.383 17.245 14.846 1.00 40.69 124 GLN A C 1
ATOM 997 O O . GLN A 1 124 ? 12.902 17.945 13.992 1.00 40.69 124 GLN A O 1
ATOM 1002 N N . SER A 1 125 ? 11.063 17.139 15.060 1.00 43.03 125 SER A N 1
ATOM 1003 C CA . SER A 1 125 ? 9.924 17.923 14.559 1.00 43.03 125 SER A CA 1
ATOM 1004 C C . SER A 1 125 ? 9.715 18.027 13.049 1.00 43.03 125 SER A C 1
ATOM 1006 O O . SER A 1 125 ? 10.354 18.816 12.373 1.00 43.03 125 SER A O 1
ATOM 1008 N N . GLU A 1 126 ? 8.702 17.317 12.557 1.00 39.41 126 GLU A N 1
ATOM 1009 C CA . GLU A 1 126 ? 7.436 17.936 12.138 1.00 39.41 126 GLU A CA 1
ATOM 1010 C C . GLU A 1 126 ? 6.543 16.877 11.497 1.00 39.41 126 GLU A C 1
ATOM 1012 O O . GLU A 1 126 ? 6.873 16.275 10.483 1.00 39.41 126 GLU A O 1
ATOM 1017 N N . ILE A 1 127 ? 5.429 16.624 12.164 1.00 48.09 127 ILE A N 1
ATOM 1018 C CA . ILE A 1 127 ? 4.089 16.293 11.679 1.00 48.09 127 ILE A CA 1
ATOM 1019 C C . ILE A 1 127 ? 3.404 15.957 12.994 1.00 48.09 127 ILE A C 1
ATOM 1021 O O . ILE A 1 127 ? 3.907 15.114 13.736 1.00 48.09 127 ILE A O 1
ATOM 1025 N N . ALA A 1 128 ? 2.314 16.646 13.325 1.00 46.00 128 ALA A N 1
ATOM 1026 C CA . ALA A 1 128 ? 1.406 16.187 14.364 1.00 46.00 128 ALA A CA 1
ATOM 1027 C C . ALA A 1 128 ? 1.075 14.728 14.031 1.00 46.00 128 ALA A C 1
ATOM 1029 O O . ALA A 1 128 ? 0.300 14.462 13.107 1.00 46.00 128 ALA A O 1
ATOM 1030 N N . LEU A 1 129 ? 1.788 13.792 14.666 1.00 55.25 129 LEU A N 1
ATOM 1031 C CA . LEU A 1 129 ? 1.645 12.382 14.377 1.00 55.25 129 LEU A CA 1
ATOM 1032 C C . LEU A 1 129 ? 0.187 12.104 14.687 1.00 55.25 129 LEU A C 1
ATOM 1034 O O . LEU A 1 129 ? -0.283 12.374 15.792 1.00 55.25 129 LEU A O 1
ATOM 1038 N N . ASN A 1 130 ? -0.560 11.657 13.684 1.00 64.50 130 ASN A N 1
ATOM 1039 C CA . ASN A 1 130 ? -1.894 11.178 13.954 1.00 64.50 130 ASN A CA 1
ATOM 1040 C C . ASN A 1 130 ? -1.691 9.931 14.813 1.00 64.50 130 ASN A C 1
ATOM 1042 O O . ASN A 1 130 ? -1.371 8.874 14.270 1.00 64.50 130 ASN A O 1
ATOM 1046 N N . SER A 1 131 ? -1.803 10.080 16.135 1.00 76.88 131 SER A N 1
ATOM 1047 C CA . SER A 1 131 ? -1.559 9.015 17.109 1.00 76.88 131 SER A CA 1
ATOM 1048 C C . SER A 1 131 ? -2.337 7.754 16.741 1.00 76.88 131 SER A C 1
ATOM 1050 O O . SER A 1 131 ? -1.833 6.649 16.880 1.00 76.88 131 SER A O 1
ATOM 1052 N N . LYS A 1 132 ? -3.509 7.909 16.114 1.00 85.88 132 LYS A N 1
ATOM 1053 C CA . LYS A 1 132 ? -4.315 6.799 15.596 1.00 85.88 132 LYS A CA 1
ATOM 1054 C C . LYS A 1 132 ? -3.641 6.038 14.452 1.00 85.88 132 LYS A C 1
ATOM 1056 O O . LYS A 1 132 ? -3.725 4.815 14.399 1.00 85.88 132 LYS A O 1
ATOM 1061 N N . VAL A 1 133 ? -2.986 6.735 13.520 1.00 88.50 133 VAL A N 1
ATOM 1062 C CA . VAL A 1 133 ? -2.236 6.094 12.422 1.00 88.50 133 VAL A CA 1
ATOM 1063 C C . VAL A 1 133 ? -1.036 5.344 12.985 1.00 88.50 133 VAL A C 1
ATOM 1065 O O . VAL A 1 133 ? -0.784 4.221 12.566 1.00 88.50 133 VAL A O 1
ATOM 1068 N N . GLU A 1 134 ? -0.332 5.930 13.951 1.00 89.12 134 GLU A N 1
ATOM 1069 C CA . GLU A 1 134 ? 0.780 5.270 14.637 1.00 89.12 134 GLU A CA 1
ATOM 1070 C C . GLU A 1 134 ? 0.327 4.006 15.371 1.00 89.12 134 GLU A C 1
ATOM 1072 O O . GLU A 1 134 ? 0.857 2.934 15.097 1.00 89.12 134 GLU A O 1
ATOM 1077 N N . GLU A 1 135 ? -0.722 4.095 16.192 1.00 91.94 135 GLU A N 1
ATOM 1078 C CA . GLU A 1 135 ? -1.327 2.956 16.895 1.00 91.94 135 GLU A CA 1
ATOM 1079 C C . GLU A 1 135 ? -1.758 1.834 15.935 1.00 91.94 135 GLU A C 1
ATOM 1081 O O . GLU A 1 135 ? -1.602 0.647 16.235 1.00 91.94 135 GLU A O 1
ATOM 1086 N N . THR A 1 136 ? -2.298 2.204 14.768 1.00 92.94 136 THR A N 1
ATOM 1087 C CA . THR A 1 136 ? -2.728 1.255 13.729 1.00 92.94 136 THR A CA 1
ATOM 1088 C C . THR A 1 136 ? -1.530 0.555 13.086 1.00 92.94 136 THR A C 1
ATOM 1090 O O . THR A 1 136 ? -1.557 -0.660 12.888 1.00 92.94 136 THR A O 1
ATOM 1093 N N . LEU A 1 137 ? -0.462 1.297 12.778 1.00 92.31 137 LEU A N 1
ATOM 1094 C CA . LEU A 1 137 ? 0.761 0.748 12.187 1.00 92.31 137 LEU A CA 1
ATOM 1095 C C . LEU A 1 137 ? 1.558 -0.094 13.185 1.00 92.31 137 LEU A C 1
ATOM 1097 O O . LEU A 1 137 ? 2.153 -1.095 12.787 1.00 92.31 137 LEU A O 1
ATOM 1101 N N . GLU A 1 138 ? 1.565 0.283 14.462 1.00 92.38 138 GLU A N 1
ATOM 1102 C CA . GLU A 1 138 ? 2.146 -0.507 15.548 1.00 92.38 138 GLU A CA 1
ATOM 1103 C C . GLU A 1 138 ? 1.425 -1.854 15.654 1.00 92.38 138 GLU A C 1
ATOM 1105 O O . GLU A 1 138 ? 2.063 -2.899 15.542 1.00 92.38 138 GLU A O 1
ATOM 1110 N N . TYR A 1 139 ? 0.089 -1.838 15.719 1.00 92.88 139 TYR A N 1
ATOM 1111 C CA . TYR A 1 139 ? -0.718 -3.059 15.734 1.00 92.88 139 TYR A CA 1
ATOM 1112 C C . 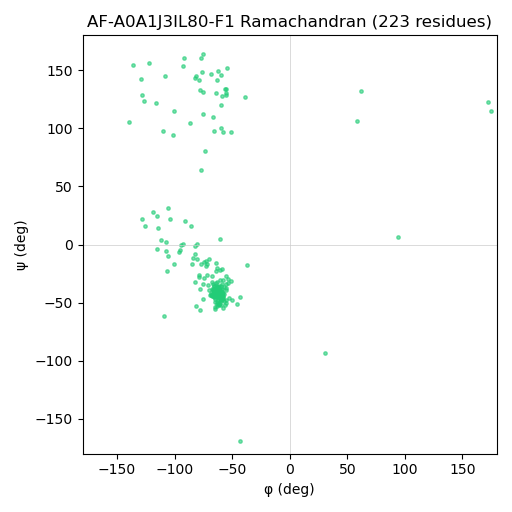TYR A 1 139 ? -0.496 -3.923 14.485 1.00 92.88 139 TYR A C 1
ATOM 1114 O O . TYR A 1 139 ? -0.351 -5.138 14.584 1.00 92.88 139 TYR A O 1
ATOM 1122 N N . LEU A 1 140 ? -0.432 -3.313 13.296 1.00 93.00 140 LEU A N 1
ATOM 1123 C CA . LEU A 1 140 ? -0.113 -4.030 12.060 1.00 93.00 140 LEU A CA 1
ATOM 1124 C C . LEU A 1 140 ? 1.291 -4.649 12.109 1.00 93.00 140 LEU A C 1
ATOM 1126 O O . LEU A 1 140 ? 1.483 -5.758 11.623 1.00 93.00 140 LEU A O 1
ATOM 1130 N N . THR A 1 141 ? 2.266 -3.949 12.688 1.00 91.69 141 THR A N 1
ATOM 1131 C CA . THR A 1 141 ? 3.648 -4.431 12.805 1.00 91.69 141 THR A CA 1
ATOM 1132 C C . THR A 1 141 ? 3.742 -5.630 13.746 1.00 91.69 141 THR A C 1
ATOM 1134 O O . THR A 1 141 ? 4.401 -6.609 13.399 1.00 91.69 141 THR A O 1
ATOM 1137 N N . GLU A 1 142 ? 3.056 -5.581 14.892 1.00 90.44 142 GLU A N 1
ATOM 1138 C CA . GLU A 1 142 ? 2.893 -6.726 15.802 1.00 90.44 142 GLU A CA 1
ATOM 1139 C C . GLU A 1 142 ? 2.208 -7.893 15.085 1.00 90.44 142 GLU A C 1
ATOM 1141 O O . GLU A 1 142 ? 2.646 -9.032 15.155 1.00 90.44 142 GLU A O 1
ATOM 1146 N N . MET A 1 143 ? 1.154 -7.612 14.322 1.00 87.81 143 MET A N 1
ATOM 1147 C CA . MET A 1 143 ? 0.413 -8.646 13.610 1.00 87.81 143 MET A CA 1
ATOM 1148 C C . MET A 1 143 ? 1.268 -9.323 12.518 1.00 87.81 143 MET A C 1
ATOM 1150 O O . MET A 1 143 ? 1.139 -10.530 12.283 1.00 87.81 143 MET A O 1
ATOM 1154 N N . LEU A 1 144 ? 2.142 -8.548 11.866 1.00 87.81 144 LEU A N 1
ATOM 1155 C CA . LEU A 1 144 ? 3.014 -8.986 10.780 1.00 87.81 144 LEU A CA 1
ATOM 1156 C C . LEU A 1 144 ? 4.206 -9.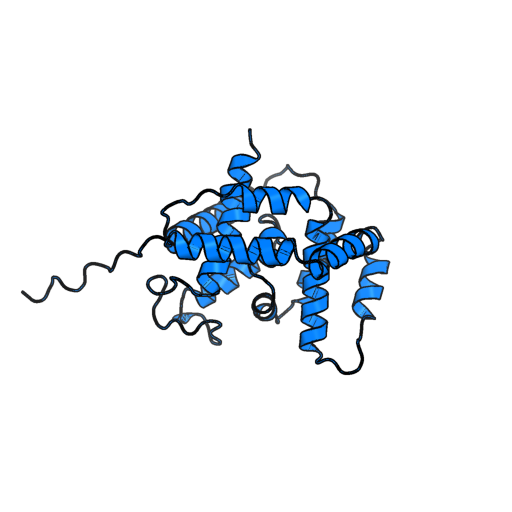827 11.231 1.00 87.81 144 LEU A C 1
ATOM 1158 O O . LEU A 1 144 ? 4.577 -10.696 10.458 1.00 87.81 144 LEU A O 1
ATOM 1162 N N . GLU A 1 145 ? 4.799 -9.600 12.408 1.00 82.19 145 GLU A N 1
ATOM 1163 C CA . GLU A 1 145 ? 5.922 -10.373 12.991 1.00 82.19 145 GLU A CA 1
ATOM 1164 C C . GLU A 1 145 ? 6.909 -11.008 11.975 1.00 82.19 145 GLU A C 1
ATOM 1166 O O . GLU A 1 145 ? 7.863 -10.354 11.562 1.00 82.19 145 GLU A O 1
ATOM 1171 N N . SER A 1 146 ? 6.710 -12.270 11.567 1.00 75.50 146 SER A N 1
ATOM 1172 C CA . SER A 1 146 ? 7.543 -13.021 10.603 1.00 75.50 146 SER A CA 1
ATOM 1173 C C . SER A 1 146 ? 6.883 -13.232 9.227 1.00 75.50 146 SER A C 1
ATOM 1175 O O . SER A 1 146 ? 7.452 -13.849 8.328 1.00 75.50 146 SER A O 1
ATOM 1177 N N . ARG A 1 147 ? 5.680 -12.695 9.032 1.00 83.88 147 ARG A N 1
ATOM 1178 C CA . ARG A 1 147 ? 4.794 -12.876 7.873 1.00 83.88 147 ARG A CA 1
ATOM 1179 C C . ARG A 1 147 ? 4.745 -11.656 6.951 1.00 83.88 147 ARG A C 1
ATOM 1181 O O . ARG A 1 147 ? 3.743 -11.409 6.286 1.00 83.88 147 ARG A O 1
ATOM 1188 N N . PHE A 1 148 ? 5.840 -10.901 6.859 1.00 83.62 148 PHE A N 1
ATOM 1189 C CA . PHE A 1 148 ? 5.951 -9.735 5.969 1.00 83.62 148 PHE A CA 1
ATOM 1190 C C . PHE A 1 148 ? 5.653 -10.050 4.496 1.00 83.62 148 PHE A C 1
ATOM 1192 O O . PHE A 1 148 ? 5.144 -9.192 3.774 1.00 83.62 148 PHE A O 1
ATOM 1199 N N . HIS A 1 149 ? 5.881 -11.294 4.070 1.00 82.25 149 HIS A N 1
ATOM 1200 C CA . HIS A 1 149 ? 5.527 -11.769 2.736 1.00 82.25 149 HIS A CA 1
ATOM 1201 C C . HIS A 1 149 ? 4.017 -11.640 2.421 1.00 82.25 149 HIS A C 1
ATOM 1203 O O . HIS A 1 149 ? 3.639 -11.573 1.256 1.00 82.25 149 HIS A O 1
ATOM 1209 N N . LEU A 1 150 ? 3.134 -11.540 3.422 1.00 85.94 150 LEU A N 1
ATOM 1210 C CA . LEU A 1 150 ? 1.694 -11.351 3.205 1.00 85.94 150 LEU A CA 1
ATOM 1211 C C . LEU A 1 150 ? 1.337 -9.939 2.715 1.00 85.94 150 LEU A C 1
ATOM 1213 O O . LEU A 1 150 ? 0.302 -9.765 2.075 1.00 85.94 150 LEU A O 1
ATOM 1217 N N . LEU A 1 151 ? 2.215 -8.940 2.891 1.00 88.50 151 LEU A N 1
ATOM 1218 C CA . LEU A 1 151 ? 2.043 -7.618 2.261 1.00 88.50 151 LEU A CA 1
ATOM 1219 C C . LEU A 1 151 ? 2.025 -7.698 0.725 1.00 88.50 151 LEU A C 1
ATOM 1221 O O . LEU A 1 151 ? 1.467 -6.815 0.069 1.00 88.50 151 LEU A O 1
ATOM 1225 N N . TRP A 1 152 ? 2.586 -8.767 0.152 1.00 87.88 152 TRP A N 1
ATOM 1226 C CA . TRP A 1 152 ? 2.553 -9.031 -1.287 1.00 87.88 152 TRP A CA 1
ATOM 1227 C C . TRP A 1 152 ? 1.173 -9.458 -1.789 1.00 87.88 152 TRP A C 1
ATOM 1229 O O . TRP A 1 152 ? 0.898 -9.394 -2.978 1.00 87.88 152 TRP A O 1
ATOM 1239 N N . LYS A 1 153 ? 0.267 -9.867 -0.897 1.00 89.62 153 LYS A N 1
ATOM 1240 C CA . LYS A 1 153 ? -1.115 -10.204 -1.266 1.00 89.62 153 LYS A CA 1
ATOM 1241 C C . LYS A 1 153 ? -2.026 -8.979 -1.329 1.00 89.62 153 LYS A C 1
ATOM 1243 O O . LYS A 1 153 ? -3.137 -9.067 -1.840 1.00 89.62 153 LYS A O 1
ATOM 1248 N N . LEU A 1 154 ? -1.560 -7.838 -0.824 1.00 93.38 154 LEU A N 1
ATOM 1249 C CA . LEU A 1 154 ? -2.304 -6.584 -0.829 1.00 93.38 154 LEU A CA 1
ATOM 1250 C C . LEU A 1 154 ? -1.979 -5.740 -2.064 1.00 93.38 154 LEU A C 1
ATOM 1252 O O . LEU A 1 154 ? -0.857 -5.817 -2.571 1.00 93.38 154 LEU A O 1
ATOM 1256 N N . PRO A 1 155 ? -2.904 -4.869 -2.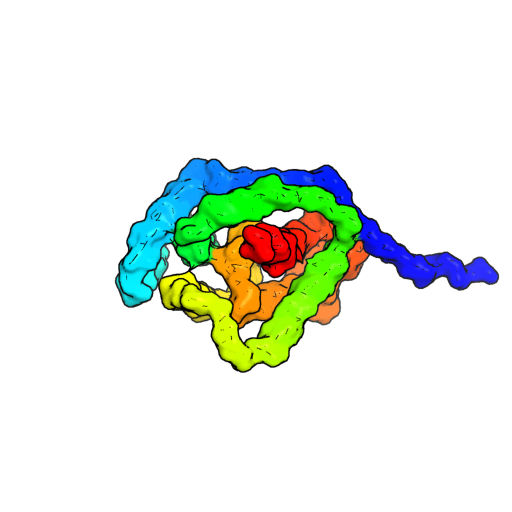505 1.00 94.75 155 PRO A N 1
ATOM 1257 C CA . PRO A 1 155 ? -2.663 -3.976 -3.632 1.00 94.75 155 PRO A CA 1
ATOM 1258 C C . PRO A 1 155 ? -1.407 -3.106 -3.426 1.00 94.75 155 PRO A C 1
ATOM 1260 O O . PRO A 1 155 ? -1.293 -2.444 -2.385 1.00 94.75 155 PRO A O 1
ATOM 1263 N N . PRO A 1 156 ? -0.492 -3.032 -4.413 1.00 95.12 156 PRO A N 1
ATOM 1264 C CA . PRO A 1 156 ? 0.707 -2.194 -4.345 1.00 95.12 156 PRO A CA 1
ATOM 1265 C C . PRO A 1 156 ? 0.408 -0.744 -3.944 1.00 95.12 156 PRO A C 1
ATOM 1267 O O . PRO A 1 156 ? 1.003 -0.223 -2.999 1.00 95.12 156 PRO A O 1
ATOM 1270 N N . ALA A 1 157 ? -0.594 -0.131 -4.582 1.00 95.69 157 ALA A N 1
ATOM 1271 C CA . ALA A 1 157 ? -0.996 1.246 -4.311 1.00 95.69 157 ALA A CA 1
ATOM 1272 C C . ALA A 1 157 ? -1.479 1.452 -2.866 1.00 95.69 157 ALA A C 1
ATOM 1274 O O . ALA A 1 157 ? -1.132 2.458 -2.250 1.00 95.69 157 ALA A O 1
ATOM 1275 N N . LEU A 1 158 ? -2.225 0.494 -2.298 1.00 96.88 158 LEU A N 1
ATOM 1276 C CA . LEU A 1 158 ? -2.671 0.560 -0.904 1.00 96.88 158 LEU A CA 1
ATOM 1277 C C . LEU A 1 158 ? -1.477 0.552 0.047 1.00 96.88 158 LEU A C 1
ATOM 1279 O O . LEU A 1 158 ? -1.371 1.427 0.903 1.00 96.88 158 LEU A O 1
ATOM 1283 N N . THR A 1 159 ? -0.589 -0.436 -0.101 1.00 95.44 159 THR A N 1
ATOM 1284 C CA . THR A 1 159 ? 0.566 -0.599 0.797 1.00 95.44 159 THR A CA 1
ATOM 1285 C C . THR A 1 159 ? 1.465 0.635 0.781 1.00 95.44 159 THR A C 1
ATOM 1287 O O . THR A 1 159 ? 1.810 1.152 1.843 1.00 95.44 159 THR A O 1
ATOM 1290 N N . ALA A 1 160 ? 1.762 1.167 -0.407 1.00 95.56 160 ALA A N 1
ATOM 1291 C CA . ALA A 1 160 ? 2.580 2.360 -0.572 1.00 95.56 160 ALA A CA 1
ATOM 1292 C C . ALA A 1 160 ? 1.902 3.629 -0.032 1.00 95.56 160 ALA A C 1
ATOM 1294 O O . ALA A 1 160 ? 2.529 4.414 0.671 1.00 95.56 160 ALA A O 1
ATOM 1295 N N . ALA A 1 161 ? 0.611 3.835 -0.304 1.00 94.81 161 ALA A N 1
ATOM 1296 C CA . ALA A 1 161 ? -0.096 5.004 0.211 1.00 94.81 161 ALA A CA 1
ATOM 1297 C C . ALA A 1 161 ? -0.174 4.982 1.743 1.00 94.81 161 ALA A C 1
ATOM 1299 O O . ALA A 1 161 ? 0.007 6.016 2.396 1.00 94.81 161 ALA A O 1
ATOM 1300 N N . ALA A 1 162 ? -0.483 3.815 2.316 1.00 94.31 162 ALA A N 1
ATOM 1301 C CA . ALA A 1 162 ? -0.819 3.655 3.723 1.00 94.31 162 ALA A CA 1
ATOM 1302 C C . ALA A 1 162 ? 0.398 3.674 4.647 1.00 94.31 162 ALA A C 1
ATOM 1304 O O . ALA A 1 162 ? 0.296 4.272 5.716 1.00 94.31 162 ALA A O 1
ATOM 1305 N N . ILE A 1 163 ? 1.529 3.084 4.243 1.00 93.12 163 ILE A N 1
ATOM 1306 C CA . ILE A 1 163 ? 2.737 2.971 5.072 1.00 93.12 163 ILE A CA 1
ATOM 1307 C C . ILE A 1 163 ? 3.592 4.238 4.905 1.00 93.12 163 ILE A C 1
ATOM 1309 O O . ILE A 1 163 ? 4.261 4.404 3.890 1.00 93.12 163 ILE A O 1
ATOM 1313 N N . PRO A 1 164 ? 3.621 5.161 5.879 1.00 89.12 164 PRO A N 1
ATOM 1314 C CA . PRO A 1 164 ? 4.346 6.413 5.733 1.00 89.12 164 PRO A CA 1
ATOM 1315 C C . PRO A 1 164 ? 5.853 6.202 5.899 1.00 89.12 164 PRO A C 1
ATOM 1317 O O . PRO A 1 164 ? 6.288 5.395 6.723 1.00 89.12 164 PRO A O 1
ATOM 1320 N N . SER A 1 165 ? 6.662 7.004 5.200 1.00 88.31 165 SER A N 1
ATOM 1321 C CA . SER A 1 165 ? 8.124 6.843 5.186 1.00 88.31 165 SER A CA 1
ATOM 1322 C C . SER A 1 165 ? 8.815 7.042 6.541 1.00 88.31 165 SER A C 1
ATOM 1324 O O . SER A 1 165 ? 9.917 6.533 6.756 1.00 88.31 165 SER A O 1
ATOM 1326 N N . TRP A 1 166 ? 8.161 7.729 7.485 1.00 84.00 166 TRP A N 1
ATOM 1327 C CA . TRP A 1 166 ? 8.636 7.883 8.863 1.00 84.00 166 TRP A CA 1
ATOM 1328 C C . TRP A 1 166 ? 8.414 6.636 9.732 1.00 84.00 166 TRP A C 1
ATOM 1330 O O . TRP A 1 166 ? 9.045 6.517 10.778 1.00 84.00 166 TRP A O 1
ATOM 1340 N N . SER A 1 167 ? 7.560 5.689 9.328 1.00 85.81 167 SER A N 1
ATOM 1341 C CA . SER A 1 167 ? 7.252 4.502 10.138 1.00 85.81 167 SER A CA 1
ATOM 1342 C C . SER A 1 167 ? 8.363 3.450 10.043 1.00 85.81 167 SER A C 1
ATOM 1344 O O . SER A 1 167 ? 8.919 3.239 8.963 1.00 85.81 167 SER A O 1
ATOM 1346 N N . PRO A 1 168 ? 8.726 2.737 11.125 1.00 87.69 168 PRO A N 1
ATOM 1347 C CA . PRO A 1 168 ? 9.652 1.600 11.044 1.00 87.69 168 PRO A CA 1
ATOM 1348 C C . PRO A 1 168 ? 9.216 0.539 10.020 1.00 87.69 168 PRO A C 1
ATOM 1350 O O . PRO A 1 168 ? 10.060 -0.052 9.346 1.00 87.69 168 PRO A O 1
ATOM 1353 N N . LEU A 1 169 ? 7.900 0.364 9.852 1.00 89.94 169 LEU A N 1
ATOM 1354 C CA . LEU A 1 169 ? 7.302 -0.545 8.876 1.00 89.94 169 LEU A CA 1
ATOM 1355 C C . LEU A 1 169 ? 7.742 -0.240 7.436 1.00 89.94 169 LEU A C 1
ATOM 1357 O O . LEU A 1 169 ? 8.001 -1.168 6.677 1.00 89.94 169 LEU A O 1
ATOM 1361 N N . PHE A 1 170 ? 7.906 1.036 7.077 1.00 91.06 170 PHE A N 1
ATOM 1362 C CA . PHE A 1 170 ? 8.384 1.435 5.751 1.00 91.06 170 PHE A CA 1
ATOM 1363 C C . PHE A 1 170 ? 9.774 0.875 5.427 1.00 91.06 170 PHE A C 1
ATOM 1365 O O . PHE A 1 170 ? 9.982 0.328 4.348 1.00 91.06 170 PHE A O 1
ATOM 1372 N N . GLY A 1 171 ? 10.713 0.958 6.376 1.00 90.12 171 GLY A N 1
ATOM 1373 C CA . GLY A 1 171 ? 12.062 0.418 6.195 1.00 90.12 171 GLY A CA 1
ATOM 1374 C C . GLY A 1 171 ? 12.060 -1.104 6.052 1.00 90.12 171 GLY A C 1
ATOM 1375 O O . GLY A 1 171 ? 12.748 -1.639 5.188 1.00 90.12 171 GLY A O 1
ATOM 1376 N N . ARG A 1 172 ? 11.230 -1.800 6.843 1.00 90.06 172 ARG A N 1
ATOM 1377 C CA . ARG A 1 172 ? 11.056 -3.257 6.721 1.00 90.06 172 ARG A CA 1
ATOM 1378 C C . ARG A 1 172 ? 10.466 -3.643 5.366 1.00 90.06 172 ARG A C 1
ATOM 1380 O O . ARG A 1 172 ? 10.976 -4.553 4.727 1.00 90.06 172 ARG A O 1
ATOM 1387 N N . TYR A 1 173 ? 9.439 -2.928 4.908 1.00 91.12 173 TYR A N 1
ATOM 1388 C CA . TYR A 1 173 ? 8.810 -3.189 3.615 1.00 91.12 173 TYR A CA 1
ATOM 1389 C C . TYR A 1 173 ? 9.769 -2.947 2.444 1.00 91.12 173 TYR A C 1
ATOM 1391 O O . TYR A 1 173 ? 9.848 -3.783 1.546 1.00 91.12 173 TYR A O 1
ATOM 1399 N N . LEU A 1 174 ? 10.560 -1.865 2.475 1.00 90.31 174 LEU A N 1
ATOM 1400 C CA . LEU A 1 174 ? 11.574 -1.645 1.442 1.00 90.31 174 LEU A CA 1
ATOM 1401 C C . LEU A 1 174 ? 12.675 -2.714 1.485 1.00 90.31 174 LEU A C 1
ATOM 1403 O O . LEU A 1 174 ? 13.130 -3.142 0.433 1.00 90.31 174 LEU A O 1
ATOM 1407 N N . GLY A 1 175 ? 13.054 -3.198 2.671 1.00 88.69 175 GLY A N 1
ATOM 1408 C CA . GLY A 1 175 ? 13.980 -4.327 2.807 1.00 88.69 175 GLY A CA 1
ATOM 1409 C C . GLY A 1 175 ? 13.450 -5.621 2.176 1.00 88.69 175 GLY A C 1
ATOM 1410 O O . GLY A 1 175 ? 14.212 -6.360 1.560 1.00 88.69 175 GLY A O 1
ATOM 1411 N N . GLU A 1 176 ? 12.143 -5.887 2.256 1.00 87.25 176 GLU A N 1
ATOM 1412 C CA . GLU A 1 176 ? 11.532 -7.013 1.532 1.00 87.25 176 GLU A CA 1
ATOM 1413 C C . GLU A 1 176 ? 11.560 -6.811 0.014 1.00 87.25 176 GLU A C 1
ATOM 1415 O O . GLU A 1 176 ? 11.831 -7.755 -0.724 1.00 87.25 176 GLU A O 1
ATOM 1420 N N . ILE A 1 177 ? 11.337 -5.586 -0.464 1.00 88.38 177 ILE A N 1
ATOM 1421 C CA . ILE A 1 177 ? 11.490 -5.246 -1.886 1.00 88.38 177 ILE A CA 1
ATOM 1422 C C . ILE A 1 177 ? 12.942 -5.449 -2.330 1.00 88.38 177 ILE A C 1
ATOM 1424 O O . ILE A 1 177 ? 13.176 -6.049 -3.375 1.00 88.38 177 ILE A O 1
ATOM 1428 N N . GLU A 1 178 ? 13.920 -5.027 -1.526 1.00 86.88 178 GLU A N 1
ATOM 1429 C CA . GLU A 1 178 ? 15.345 -5.208 -1.817 1.00 86.88 178 GLU A CA 1
ATOM 1430 C C . GLU A 1 178 ? 15.716 -6.685 -1.984 1.00 86.88 178 GLU A C 1
ATOM 1432 O O . GLU A 1 178 ? 16.407 -7.036 -2.940 1.00 86.88 178 GLU A O 1
ATOM 1437 N N . LYS A 1 179 ? 15.217 -7.560 -1.102 1.00 83.81 179 LYS A N 1
ATOM 1438 C CA . LYS A 1 179 ? 15.423 -9.014 -1.214 1.00 83.81 179 LYS A CA 1
ATOM 1439 C C . LYS A 1 179 ? 14.873 -9.576 -2.522 1.00 83.81 179 LYS A C 1
ATOM 1441 O O . LYS A 1 179 ? 15.456 -10.498 -3.073 1.00 83.81 179 LYS A O 1
ATOM 1446 N N . GLN A 1 180 ? 13.757 -9.044 -3.017 1.00 79.88 180 GLN A N 1
ATOM 1447 C CA . GLN A 1 180 ? 13.171 -9.481 -4.288 1.00 79.88 180 GLN A CA 1
ATOM 1448 C C . GLN A 1 180 ? 13.899 -8.890 -5.505 1.00 79.88 180 GLN A C 1
ATOM 1450 O O . GLN A 1 180 ? 13.913 -9.518 -6.558 1.00 79.88 180 GLN A O 1
ATOM 1455 N N . LEU A 1 181 ? 14.521 -7.714 -5.364 1.00 75.88 181 LEU A N 1
ATOM 1456 C CA . LEU A 1 181 ? 15.326 -7.073 -6.412 1.00 75.88 181 LEU A CA 1
ATOM 1457 C C . LEU A 1 181 ? 16.733 -7.672 -6.548 1.00 75.88 181 LEU A C 1
ATOM 1459 O O . LEU A 1 181 ? 17.331 -7.559 -7.616 1.00 75.88 181 LEU A O 1
ATOM 1463 N N . LYS A 1 182 ? 17.272 -8.260 -5.473 1.00 74.19 182 LYS A N 1
ATOM 1464 C CA . LYS A 1 182 ? 18.588 -8.914 -5.419 1.00 74.19 182 LYS A CA 1
ATOM 1465 C C . LYS A 1 182 ? 18.399 -10.432 -5.286 1.00 74.19 182 LYS A C 1
ATOM 1467 O O . LYS A 1 182 ? 18.210 -10.910 -4.166 1.00 74.19 182 LYS A O 1
ATOM 1472 N N . PRO A 1 183 ? 18.467 -11.199 -6.389 1.00 58.03 183 PRO A N 1
ATOM 1473 C CA . PRO A 1 183 ? 18.162 -12.631 -6.414 1.00 58.03 183 PRO A CA 1
ATOM 1474 C C . PRO A 1 183 ? 18.934 -13.464 -5.383 1.00 58.03 183 PRO A C 1
ATOM 1476 O O . PRO A 1 183 ? 18.395 -14.446 -4.879 1.00 58.03 183 PRO A O 1
ATOM 1479 N N . ASP A 1 184 ? 20.149 -13.043 -5.024 1.00 57.84 184 ASP A N 1
ATOM 1480 C CA . ASP A 1 184 ? 21.031 -13.741 -4.079 1.00 57.84 184 ASP A CA 1
ATOM 1481 C C . ASP A 1 184 ? 20.548 -13.701 -2.614 1.00 57.84 184 ASP A C 1
ATOM 1483 O O . ASP A 1 184 ? 21.078 -14.419 -1.767 1.00 57.84 184 ASP A O 1
ATOM 1487 N N . LEU A 1 185 ? 19.558 -12.859 -2.287 1.00 56.62 185 LEU A N 1
ATOM 1488 C CA . LEU A 1 185 ? 19.095 -12.626 -0.911 1.00 56.62 185 LEU A CA 1
ATOM 1489 C C . LEU A 1 185 ? 17.728 -13.249 -0.590 1.00 56.62 185 LEU A C 1
ATOM 1491 O O . LEU A 1 185 ? 17.297 -13.183 0.565 1.00 56.62 185 LEU A O 1
ATOM 1495 N N . SER A 1 186 ? 17.030 -13.836 -1.569 1.00 54.19 186 SER A N 1
ATOM 1496 C CA . SER A 1 186 ? 15.668 -14.349 -1.378 1.00 54.19 186 SER A CA 1
ATOM 1497 C C . SER A 1 186 ? 15.567 -15.862 -1.550 1.00 54.19 186 SER A C 1
ATOM 1499 O O . SER A 1 186 ? 15.823 -16.409 -2.618 1.00 54.19 186 SER A O 1
ATOM 1501 N N . THR A 1 187 ? 15.100 -16.541 -0.501 1.00 52.53 187 THR A N 1
ATOM 1502 C CA . THR A 1 187 ? 14.736 -17.966 -0.528 1.00 52.53 187 THR A CA 1
ATOM 1503 C C . THR A 1 187 ? 13.346 -18.221 -1.122 1.00 52.53 187 THR A C 1
ATOM 1505 O O . THR A 1 187 ? 13.021 -19.366 -1.418 1.00 52.53 187 THR A O 1
ATOM 1508 N N . THR A 1 188 ? 12.511 -17.185 -1.307 1.00 58.59 188 THR A N 1
ATOM 1509 C CA . THR A 1 188 ? 11.136 -17.302 -1.833 1.00 58.59 188 THR A CA 1
ATOM 1510 C C . THR A 1 188 ? 10.842 -16.149 -2.798 1.00 58.59 188 THR A C 1
ATOM 1512 O O . THR A 1 188 ? 10.658 -15.004 -2.378 1.00 58.59 188 THR A O 1
ATOM 1515 N N . ARG A 1 189 ? 10.815 -16.425 -4.108 1.00 60.88 189 ARG A N 1
ATOM 1516 C CA . ARG A 1 189 ? 10.551 -15.401 -5.132 1.00 60.88 189 ARG A CA 1
ATOM 1517 C C . ARG A 1 189 ? 9.059 -15.071 -5.225 1.00 60.88 189 ARG A C 1
ATOM 1519 O O . ARG A 1 189 ? 8.230 -15.970 -5.328 1.00 60.88 189 ARG A O 1
ATOM 1526 N N . CYS A 1 190 ? 8.731 -13.780 -5.246 1.00 65.00 190 CYS A N 1
ATOM 1527 C CA . CYS A 1 190 ? 7.368 -13.277 -5.465 1.00 65.00 190 CYS A CA 1
ATOM 1528 C C . CYS A 1 190 ? 7.095 -12.897 -6.931 1.00 65.00 190 CYS A C 1
ATOM 1530 O O . CYS A 1 190 ? 5.961 -12.583 -7.278 1.00 65.00 190 CYS A O 1
ATOM 1532 N N . CYS A 1 191 ? 8.111 -12.934 -7.799 1.00 67.12 191 CYS A N 1
ATOM 1533 C CA . CYS A 1 191 ? 7.964 -12.741 -9.240 1.00 67.12 191 CYS A CA 1
ATOM 1534 C C . CYS A 1 191 ? 8.785 -13.776 -10.021 1.00 67.12 191 CYS A C 1
ATOM 1536 O O . CYS A 1 191 ? 9.785 -14.294 -9.526 1.00 67.12 191 CYS A O 1
ATOM 1538 N N . SER A 1 192 ? 8.360 -14.069 -11.251 1.00 57.19 192 SER A N 1
ATOM 1539 C CA . SER A 1 192 ? 9.033 -15.002 -12.165 1.00 57.19 192 SER A CA 1
ATOM 1540 C C . SER A 1 192 ? 10.151 -14.347 -12.989 1.00 57.19 192 SER A C 1
ATOM 1542 O O . SER A 1 192 ? 10.527 -14.874 -14.028 1.00 57.19 192 SER A O 1
ATOM 1544 N N . CYS A 1 193 ? 10.628 -13.163 -12.596 1.00 65.25 193 CYS A N 1
ATOM 1545 C CA . CYS A 1 193 ? 11.732 -12.494 -13.281 1.00 65.25 193 CYS A CA 1
ATOM 1546 C C . CYS A 1 193 ? 13.054 -13.183 -12.905 1.00 65.25 193 CYS A C 1
ATOM 1548 O O . CYS A 1 193 ? 13.309 -13.421 -11.724 1.00 65.25 193 CYS A O 1
ATOM 1550 N N . ASP A 1 194 ? 13.877 -13.508 -13.906 1.00 55.81 194 ASP A N 1
ATOM 1551 C CA . ASP A 1 194 ? 15.053 -14.375 -13.735 1.00 55.81 194 ASP A CA 1
ATOM 1552 C C . ASP A 1 194 ? 16.396 -13.642 -13.759 1.00 55.81 194 ASP A C 1
ATOM 1554 O O . ASP A 1 194 ? 17.424 -14.226 -13.413 1.00 55.81 194 ASP A O 1
ATOM 1558 N N . LYS A 1 195 ? 16.400 -12.357 -14.120 1.00 52.03 195 LYS A N 1
ATOM 1559 C CA . LYS A 1 195 ? 17.569 -11.474 -14.024 1.00 52.03 195 LYS A CA 1
ATOM 1560 C C . LYS A 1 195 ? 17.221 -10.282 -13.143 1.00 52.03 195 LYS A C 1
ATOM 1562 O O . LYS A 1 195 ? 16.042 -9.964 -13.039 1.00 52.03 195 LYS A O 1
ATOM 1567 N N . ASP A 1 196 ? 18.249 -9.662 -12.555 1.00 59.91 196 ASP A N 1
ATOM 1568 C CA . ASP A 1 196 ? 18.224 -8.445 -11.718 1.00 59.91 196 ASP A CA 1
ATOM 1569 C C . ASP A 1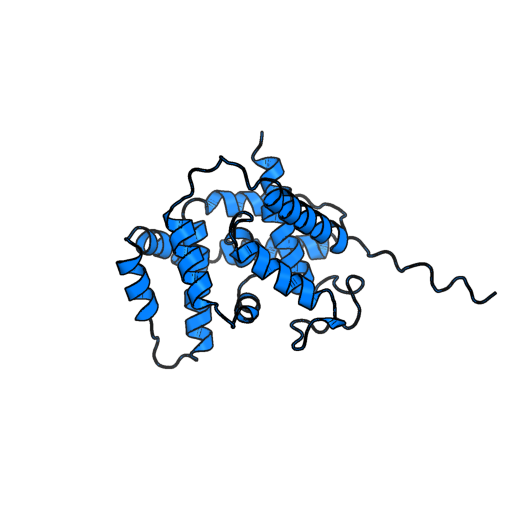 196 ? 17.321 -7.309 -12.270 1.00 59.91 196 ASP A C 1
ATOM 1571 O O . ASP A 1 196 ? 16.613 -7.466 -13.259 1.00 59.91 196 ASP A O 1
ATOM 1575 N N . LEU A 1 197 ? 17.409 -6.096 -11.705 1.00 53.97 197 LEU A N 1
ATOM 1576 C CA . LEU A 1 197 ? 16.677 -4.865 -12.089 1.00 53.97 197 LEU A CA 1
ATOM 1577 C C . LEU A 1 197 ? 16.419 -4.616 -13.608 1.00 53.97 197 LEU A C 1
ATOM 1579 O O . LEU A 1 197 ? 15.547 -3.830 -13.966 1.00 53.97 197 LEU A O 1
ATOM 1583 N N . ASN A 1 198 ? 17.141 -5.277 -14.515 1.00 52.81 198 ASN A N 1
ATOM 1584 C CA . ASN A 1 198 ? 17.037 -5.198 -15.971 1.00 52.81 198 ASN A CA 1
ATOM 1585 C C . ASN A 1 198 ? 15.827 -5.899 -16.631 1.00 52.81 198 ASN A C 1
ATOM 1587 O O . ASN A 1 198 ? 15.567 -5.601 -17.799 1.00 52.81 198 ASN A O 1
ATOM 1591 N N . GLU A 1 199 ? 15.085 -6.786 -15.951 1.00 57.34 199 GLU A N 1
ATOM 1592 C CA . GLU A 1 199 ? 13.887 -7.456 -16.521 1.00 57.34 199 GLU A CA 1
ATOM 1593 C C . GLU A 1 199 ? 12.556 -7.108 -15.829 1.00 57.34 199 GLU A C 1
ATOM 1595 O O . GLU A 1 199 ? 11.489 -7.491 -16.312 1.00 57.34 199 GLU A O 1
ATOM 1600 N N . HIS A 1 200 ? 12.573 -6.317 -14.753 1.00 60.72 200 HIS A N 1
ATOM 1601 C CA . HIS A 1 200 ? 11.359 -5.870 -14.061 1.00 60.72 200 HIS A CA 1
ATOM 1602 C C . HIS A 1 200 ? 10.651 -4.735 -14.823 1.00 60.72 200 HIS A C 1
ATOM 1604 O O . HIS A 1 200 ? 10.570 -3.610 -14.341 1.00 60.72 200 HIS A O 1
ATOM 1610 N N . LYS A 1 201 ? 10.156 -5.016 -16.034 1.00 58.81 201 LYS A N 1
ATOM 1611 C CA . LYS A 1 201 ? 9.431 -4.032 -16.854 1.00 58.81 201 LYS A CA 1
ATOM 1612 C C . LYS A 1 201 ? 7.965 -3.897 -16.437 1.00 58.81 201 LYS A C 1
ATOM 1614 O O . LYS A 1 201 ? 7.545 -2.805 -16.087 1.00 58.81 201 LYS A O 1
ATOM 1619 N N . ASP A 1 202 ? 7.244 -5.019 -16.363 1.00 60.09 202 ASP A N 1
ATOM 1620 C CA . ASP A 1 202 ? 5.784 -5.050 -16.137 1.00 60.09 202 ASP A CA 1
ATOM 1621 C C . ASP A 1 202 ? 5.364 -5.982 -14.986 1.00 60.09 202 ASP A C 1
ATOM 1623 O O . ASP A 1 202 ? 4.238 -6.475 -14.930 1.00 60.09 202 ASP A O 1
ATOM 1627 N N . CYS A 1 203 ? 6.285 -6.274 -14.067 1.00 81.56 203 CYS A N 1
ATOM 1628 C CA . CYS A 1 203 ? 6.023 -7.188 -12.957 1.00 81.56 203 CYS A CA 1
ATOM 1629 C C . CYS A 1 203 ? 5.508 -6.457 -11.708 1.00 81.56 203 CYS A C 1
ATOM 1631 O O . CYS A 1 203 ? 5.731 -5.261 -11.519 1.00 81.56 203 CYS A O 1
ATOM 1633 N N . GLU A 1 204 ? 4.872 -7.204 -10.807 1.00 85.69 204 GLU A N 1
ATOM 1634 C CA . GLU A 1 204 ? 4.315 -6.667 -9.560 1.00 85.69 204 GLU A CA 1
ATOM 1635 C C . GLU A 1 204 ? 5.370 -5.974 -8.673 1.00 85.69 204 GLU A C 1
ATOM 1637 O O . GLU A 1 204 ? 5.072 -5.000 -7.984 1.00 85.69 204 GLU A O 1
ATOM 1642 N N . LEU A 1 205 ? 6.628 -6.428 -8.723 1.00 88.62 205 LEU A N 1
ATOM 1643 C CA . LEU A 1 205 ? 7.740 -5.794 -8.012 1.00 88.62 205 LEU A CA 1
ATOM 1644 C C . LEU A 1 205 ? 8.014 -4.373 -8.526 1.00 88.62 205 LEU A C 1
ATOM 1646 O O . LEU A 1 205 ? 8.165 -3.449 -7.727 1.00 88.62 205 LEU A O 1
ATOM 1650 N N . ALA A 1 206 ? 8.021 -4.188 -9.849 1.00 89.75 206 ALA A N 1
ATOM 1651 C CA . ALA A 1 206 ? 8.179 -2.876 -10.471 1.00 89.75 206 ALA A CA 1
ATOM 1652 C C . ALA A 1 206 ? 7.000 -1.955 -10.133 1.00 89.75 206 ALA A C 1
ATOM 1654 O O . ALA A 1 206 ? 7.210 -0.803 -9.759 1.00 89.75 206 ALA A O 1
ATOM 1655 N N . GLU A 1 207 ? 5.774 -2.489 -10.163 1.00 92.88 207 GLU A N 1
ATOM 1656 C CA . GLU A 1 207 ? 4.563 -1.761 -9.767 1.00 92.88 207 GLU A CA 1
ATOM 1657 C C . GLU A 1 207 ? 4.645 -1.278 -8.306 1.00 92.88 207 GLU A C 1
ATOM 1659 O O . GLU A 1 207 ? 4.293 -0.138 -8.005 1.00 92.88 207 GLU A O 1
ATOM 1664 N N . ARG A 1 208 ? 5.168 -2.102 -7.387 1.00 94.31 208 ARG A N 1
ATOM 1665 C CA . ARG A 1 208 ? 5.359 -1.728 -5.971 1.00 94.31 208 ARG A CA 1
ATOM 1666 C C . ARG A 1 208 ? 6.401 -0.635 -5.783 1.00 94.31 208 ARG A C 1
ATOM 1668 O O . ARG A 1 208 ? 6.140 0.311 -5.037 1.00 94.31 208 ARG A O 1
ATOM 1675 N N . VAL A 1 209 ? 7.546 -0.736 -6.460 1.00 94.25 209 VAL A N 1
ATOM 1676 C CA . VAL A 1 209 ? 8.565 0.329 -6.462 1.00 94.25 209 VAL A CA 1
ATOM 1677 C C . VAL A 1 209 ? 7.963 1.626 -7.000 1.00 94.25 209 VAL A C 1
ATOM 1679 O O . VAL A 1 209 ? 8.113 2.676 -6.375 1.00 94.25 209 VAL A O 1
ATOM 1682 N N . TRP A 1 210 ? 7.204 1.541 -8.092 1.00 94.44 210 TRP A N 1
ATOM 1683 C CA . TRP A 1 210 ? 6.527 2.685 -8.688 1.00 94.44 210 TRP A CA 1
ATOM 1684 C C . TRP A 1 210 ? 5.504 3.328 -7.755 1.00 94.44 210 TRP A C 1
ATOM 1686 O O . TRP A 1 210 ? 5.538 4.540 -7.546 1.00 94.44 210 TRP A O 1
ATOM 1696 N N . CYS A 1 211 ? 4.637 2.539 -7.117 1.00 95.56 211 CYS A N 1
ATOM 1697 C CA . CYS A 1 211 ? 3.681 3.054 -6.139 1.00 95.56 211 CYS A CA 1
ATOM 1698 C C . CYS A 1 211 ? 4.391 3.774 -4.983 1.00 95.56 211 CYS A C 1
ATOM 1700 O O . CYS A 1 211 ? 3.981 4.870 -4.596 1.00 95.56 211 CYS A O 1
ATOM 1702 N N . LEU A 1 212 ? 5.473 3.201 -4.445 1.00 95.38 212 LEU A N 1
ATOM 1703 C CA . LEU A 1 212 ? 6.259 3.845 -3.389 1.00 95.38 212 LEU A CA 1
ATOM 1704 C C . LEU A 1 212 ? 6.870 5.164 -3.868 1.00 95.38 212 LEU A C 1
ATOM 1706 O O . LEU A 1 212 ? 6.777 6.172 -3.165 1.00 95.38 212 LEU A O 1
ATOM 1710 N N . TYR A 1 213 ? 7.457 5.180 -5.064 1.00 94.25 213 TYR A N 1
ATOM 1711 C CA . TYR A 1 213 ? 8.014 6.389 -5.665 1.00 94.25 213 TYR A CA 1
ATOM 1712 C C . TYR A 1 213 ? 6.954 7.484 -5.813 1.00 94.25 213 TYR A C 1
ATOM 1714 O O . TYR A 1 213 ? 7.168 8.623 -5.392 1.00 94.25 213 TYR A O 1
ATOM 1722 N N . VAL A 1 214 ? 5.778 7.136 -6.336 1.00 93.12 214 VAL A N 1
ATOM 1723 C CA . VAL A 1 214 ? 4.657 8.065 -6.493 1.00 93.12 214 VAL A CA 1
ATOM 1724 C C . VAL A 1 214 ? 4.258 8.677 -5.152 1.00 93.12 214 VAL A C 1
ATOM 1726 O O . VAL A 1 214 ? 4.264 9.899 -5.008 1.00 93.12 214 VAL A O 1
ATOM 1729 N N . PHE A 1 215 ? 3.962 7.861 -4.140 1.00 92.19 215 PHE A N 1
ATOM 1730 C CA . PHE A 1 215 ? 3.423 8.377 -2.879 1.00 92.19 215 PHE A CA 1
ATOM 1731 C C . PHE A 1 215 ? 4.453 9.079 -1.993 1.00 92.19 215 PHE A C 1
ATOM 1733 O O . PHE A 1 215 ? 4.082 9.977 -1.231 1.00 92.19 215 PHE A O 1
ATOM 1740 N N . HIS A 1 216 ? 5.729 8.699 -2.068 1.00 91.12 216 HIS A N 1
ATOM 1741 C CA . HIS A 1 216 ? 6.753 9.215 -1.155 1.00 91.12 216 HIS A CA 1
ATOM 1742 C C . HIS A 1 216 ? 7.714 10.218 -1.772 1.00 91.12 216 HIS A C 1
ATOM 1744 O O . HIS A 1 216 ? 8.291 11.003 -1.023 1.00 91.12 216 HIS A O 1
ATOM 1750 N N . ILE A 1 217 ? 7.878 10.215 -3.093 1.00 90.25 217 ILE A N 1
ATOM 1751 C CA . ILE A 1 217 ? 8.751 11.155 -3.797 1.00 90.25 217 ILE A CA 1
ATOM 1752 C C . ILE A 1 217 ? 7.885 12.140 -4.581 1.00 90.25 217 ILE A C 1
ATOM 1754 O O . ILE A 1 217 ? 7.862 13.324 -4.255 1.00 90.25 217 ILE A O 1
ATOM 1758 N N . PHE A 1 218 ? 7.090 11.659 -5.541 1.00 85.56 218 PHE A N 1
ATOM 1759 C CA . PHE A 1 218 ? 6.348 12.536 -6.453 1.00 85.56 218 PHE A CA 1
ATOM 1760 C C . PHE A 1 218 ? 5.287 13.388 -5.737 1.00 85.56 218 PHE A C 1
ATOM 1762 O O . PHE A 1 218 ? 5.313 14.617 -5.819 1.00 85.56 218 PHE A O 1
ATOM 1769 N N . CYS A 1 219 ? 4.375 12.755 -4.996 1.00 81.50 219 CYS A N 1
ATOM 1770 C CA . CYS A 1 219 ? 3.274 13.445 -4.321 1.00 81.50 219 CYS A CA 1
ATOM 1771 C C . CYS A 1 219 ? 3.753 14.355 -3.181 1.00 81.50 219 CYS A C 1
ATOM 1773 O O . CYS A 1 219 ? 3.100 15.352 -2.890 1.00 81.50 219 CYS A O 1
ATOM 1775 N N . ARG A 1 220 ? 4.897 14.053 -2.547 1.00 71.44 220 ARG A N 1
ATOM 1776 C CA . ARG A 1 220 ? 5.483 14.930 -1.519 1.00 71.44 220 ARG A CA 1
ATOM 1777 C C . ARG A 1 220 ? 6.003 16.236 -2.106 1.00 71.44 220 ARG A C 1
ATOM 1779 O O . ARG A 1 220 ? 5.753 17.285 -1.527 1.00 71.44 220 ARG A O 1
ATOM 1786 N N . CYS A 1 221 ? 6.668 16.180 -3.259 1.00 55.72 221 CYS A N 1
ATOM 1787 C CA . CYS A 1 221 ? 7.189 17.372 -3.931 1.00 55.72 221 CYS A CA 1
ATOM 1788 C C . CYS A 1 221 ? 6.088 18.342 -4.398 1.00 55.72 221 CYS A C 1
ATOM 1790 O O . CYS A 1 221 ? 6.360 19.525 -4.567 1.00 55.72 221 CYS A O 1
ATOM 1792 N N . HIS A 1 222 ? 4.856 17.861 -4.585 1.00 49.19 222 HIS A N 1
ATOM 1793 C CA . HIS A 1 222 ? 3.713 18.679 -5.009 1.00 49.19 222 HIS A CA 1
ATOM 1794 C C . HIS A 1 222 ? 2.852 19.190 -3.837 1.00 49.19 222 HIS A C 1
ATOM 1796 O O . HIS A 1 222 ? 1.925 19.957 -4.061 1.00 49.19 222 HIS A O 1
ATOM 1802 N N . GLN A 1 223 ? 3.148 18.791 -2.593 1.00 44.75 223 GLN A N 1
ATOM 1803 C CA . GLN A 1 223 ? 2.473 19.283 -1.378 1.00 44.75 223 GLN A CA 1
ATOM 1804 C C . GLN A 1 223 ? 3.188 20.484 -0.730 1.00 44.75 223 GLN A C 1
ATOM 1806 O O . GLN A 1 223 ? 2.739 20.976 0.301 1.00 44.75 223 GLN A O 1
ATOM 1811 N N . THR A 1 224 ? 4.300 20.940 -1.314 1.00 30.97 224 THR A N 1
ATOM 1812 C CA . THR A 1 224 ? 5.138 22.051 -0.829 1.00 30.97 224 THR A CA 1
ATOM 1813 C C . THR A 1 224 ? 4.958 23.359 -1.613 1.00 30.97 224 THR A C 1
ATOM 1815 O O . THR A 1 224 ? 5.858 24.196 -1.592 1.00 30.97 224 THR A O 1
ATOM 1818 N N . ILE A 1 225 ? 3.831 23.542 -2.311 1.00 27.17 225 ILE A N 1
ATOM 1819 C CA . ILE A 1 225 ? 3.461 24.803 -2.983 1.00 27.17 225 ILE A CA 1
ATOM 1820 C C . ILE A 1 225 ? 2.189 25.354 -2.346 1.00 27.17 225 ILE A C 1
ATOM 1822 O O . ILE A 1 225 ? 1.234 24.559 -2.194 1.00 27.17 225 ILE A O 1
#

Foldseek 3Di:
DPPPPPPDPPAFFQDPVLLVVLLVLLLCCLPDPVNVVLLVVLCVLLVDDLVRSVVVLVPDDDPPDDPLVSLLVSLLSLLSNLCNVPSVVLNVLSVPDDDDRHALVRLLVVLVVLLVVLVVPVDDDDDPPPVSLVSSVVSVCVSCPPPLVSVLVDRLLSVLQRDASNDPVVVVNSVVLVCQQDVVNDPDHPDPDDDHSRRPRNDPSSSNSVSNSSNHPVSVVVVPD

InterPro domains:
  IPR035428 Fanconi anemia group F protein [PTHR14449] (6-207)

Radius of gyration: 18.64 Å; Cα contacts (8 Å, |Δi|>4): 195; chains: 1; bounding box: 55×46×54 Å